Protein AF-A0A5B8VB39-F1 (afdb_monomer_lite)

Organism: NCBI:txid1813871

Foldseek 3Di:
DDPVVVVVVVVVVVVVVVVVPPPPVLPQQDQPVVPFDQWFFADPCPPPPDDLAALVRCLVVQPPQVRVVCSNLVSLLCVLVVHDRLRHAFPPFKKKWKDQPPAWIWIDGQWKIKIKGWDDWDSFFDFALVLPDPVLSVLLVLCVVPVNDDLVPDDPVRNVVNVVCCVVPVCSNDPVSNVVSRVSRGDSVNTPTDIDIDMDTDDNVRNNVLSVLVVVQCQSNDHQEDDDPDDPDPHAWMKMWIRDNGTIGIHTYGPDPDPVRSVQVSVCVVCVVVVNNVPDDD

Secondary structure (DSSP, 8-state):
--HHHHHHHHHHHHHHHHHHT-----------GGG-SS-BPPP--SS-S----TTGGGTTTS-HHHHHHHHHHHHHHHHHTT---TTSS--SS-EEEEEETTTEEEEE-SSEEEEEEEEEE-SSPEE-GGGS-HHHHHHHHHIIIIITS-GGGS-HHHHHHHHHHHHH-GGGG-HHHHHHHHHHHEETTT--EEEEEEEEEPPHHHHHHHHHHHHTTTGGGS-SEEE-TT---SS-EEEEEEE-SS-EEEEEEES---TTSHHHHHHHHHHHHHT-TTT---

Radius of gyration: 25.97 Å; chains: 1; bounding box: 60×37×104 Å

pLDDT: mean 83.3, std 13.42, range [44.91, 98.62]

Structure (mmCIF, N/CA/C/O backbone):
data_AF-A0A5B8VB39-F1
#
_entry.id   AF-A0A5B8VB39-F1
#
loop_
_atom_site.group_PDB
_atom_site.id
_atom_site.type_symbol
_atom_site.label_atom_id
_atom_site.label_alt_id
_atom_site.label_comp_id
_atom_site.label_asym_id
_atom_site.label_entity_id
_atom_site.label_seq_id
_atom_site.pdbx_PDB_ins_code
_atom_site.Cartn_x
_atom_site.Cartn_y
_atom_site.Cartn_z
_atom_site.occupancy
_atom_site.B_iso_or_equiv
_atom_site.auth_seq_id
_atom_site.auth_comp_id
_atom_site.auth_asym_id
_atom_site.auth_atom_id
_atom_site.pdbx_PDB_model_num
ATOM 1 N N . MET A 1 1 ? -34.709 0.573 67.595 1.00 54.88 1 MET A N 1
ATOM 2 C CA . MET A 1 1 ? -34.104 -0.075 66.410 1.00 54.88 1 MET A CA 1
ATOM 3 C C . MET A 1 1 ? -32.636 0.335 66.372 1.00 54.88 1 MET A C 1
ATOM 5 O O . MET A 1 1 ? -32.353 1.522 66.422 1.00 54.88 1 MET A O 1
ATOM 9 N N . ARG A 1 2 ? -31.720 -0.624 66.543 1.00 61.25 2 ARG A N 1
ATOM 10 C CA . ARG A 1 2 ? -30.374 -0.392 67.100 1.00 61.25 2 ARG A CA 1
ATOM 11 C C . ARG A 1 2 ? -29.376 0.048 66.022 1.00 61.25 2 ARG A C 1
ATOM 13 O O . ARG A 1 2 ? -29.345 -0.554 64.956 1.00 61.25 2 ARG A O 1
ATOM 20 N N . LEU A 1 3 ? -28.519 1.017 66.355 1.00 75.12 3 LEU A N 1
ATOM 21 C CA . LEU A 1 3 ? -27.430 1.583 65.535 1.00 75.12 3 LEU A CA 1
ATOM 22 C C . LEU A 1 3 ? -26.586 0.523 64.789 1.00 75.12 3 LEU A C 1
ATOM 24 O O . LEU A 1 3 ? -26.134 0.756 63.672 1.00 75.12 3 LEU A O 1
ATOM 28 N N . LYS A 1 4 ? -26.457 -0.683 65.360 1.00 71.88 4 LYS A N 1
ATOM 29 C CA . LYS A 1 4 ? -25.811 -1.844 64.724 1.00 71.88 4 LYS A CA 1
ATOM 30 C C . LYS A 1 4 ? -26.420 -2.236 63.370 1.00 71.88 4 LYS A C 1
ATOM 32 O O . LYS A 1 4 ? -25.674 -2.600 62.471 1.00 71.88 4 LYS A O 1
ATOM 37 N N . ASN A 1 5 ? -27.737 -2.124 63.192 1.00 75.25 5 ASN A N 1
ATOM 38 C CA . ASN A 1 5 ? -28.392 -2.522 61.940 1.00 75.25 5 ASN A CA 1
ATOM 39 C C . ASN A 1 5 ? -28.134 -1.519 60.803 1.00 75.25 5 ASN A C 1
ATOM 41 O O . ASN A 1 5 ? -28.087 -1.917 59.645 1.00 75.25 5 ASN A O 1
ATOM 45 N N . ILE A 1 6 ? -27.914 -0.239 61.129 1.00 79.12 6 ILE A N 1
ATOM 46 C CA . ILE A 1 6 ? -27.607 0.811 60.143 1.00 79.12 6 ILE A CA 1
ATOM 47 C C . ILE A 1 6 ? -26.179 0.640 59.608 1.00 79.12 6 ILE A C 1
ATOM 49 O O . ILE A 1 6 ? -25.956 0.742 58.405 1.00 79.12 6 ILE A O 1
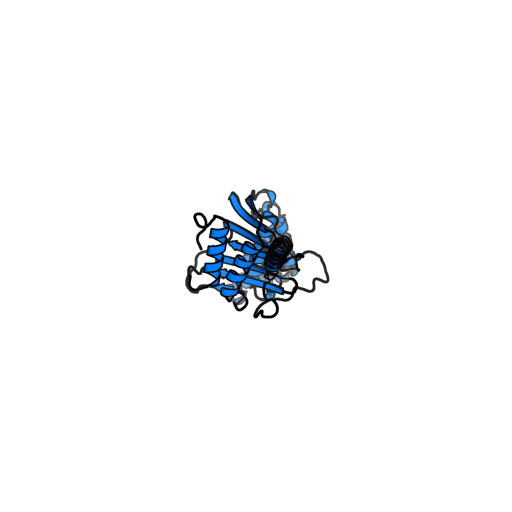ATOM 53 N N . ILE A 1 7 ? -25.226 0.312 60.486 1.00 80.94 7 ILE A N 1
ATOM 54 C CA . ILE A 1 7 ? -23.822 0.090 60.105 1.00 80.94 7 ILE A CA 1
ATOM 55 C C . ILE A 1 7 ? -23.693 -1.137 59.193 1.00 80.94 7 ILE A C 1
ATOM 57 O O . ILE A 1 7 ? -23.007 -1.075 58.177 1.00 80.94 7 ILE A O 1
ATOM 61 N N . ILE A 1 8 ? -24.403 -2.227 59.506 1.00 82.25 8 ILE A N 1
ATOM 62 C CA . ILE A 1 8 ? -24.404 -3.435 58.667 1.00 82.25 8 ILE A CA 1
ATOM 63 C C . ILE A 1 8 ? -24.975 -3.129 57.279 1.00 82.25 8 ILE A C 1
ATOM 65 O O . ILE A 1 8 ? -24.400 -3.561 56.285 1.00 82.25 8 ILE A O 1
ATOM 69 N N . PHE A 1 9 ? -26.053 -2.344 57.193 1.00 81.50 9 PHE A N 1
ATOM 70 C CA . PHE A 1 9 ? -26.656 -1.976 55.912 1.00 81.50 9 PHE A CA 1
ATOM 71 C C . PHE A 1 9 ? -25.721 -1.106 55.055 1.00 81.50 9 PHE A C 1
ATOM 73 O O . PHE A 1 9 ? -25.550 -1.376 53.869 1.00 81.50 9 PHE A O 1
ATOM 80 N N . PHE A 1 10 ? -25.043 -0.122 55.658 1.00 80.69 10 PHE A N 1
ATOM 81 C CA . PHE A 1 10 ? -24.071 0.715 54.946 1.00 80.69 10 PHE A CA 1
ATOM 82 C 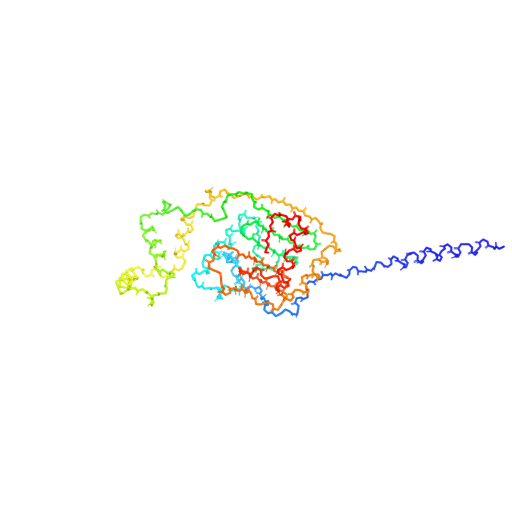C . PHE A 1 10 ? -22.849 -0.075 54.462 1.00 80.69 10 PHE A C 1
ATOM 84 O O . PHE A 1 10 ? -22.429 0.109 53.322 1.00 80.69 10 PHE A O 1
ATOM 91 N N . CYS A 1 11 ? -22.317 -0.992 55.278 1.00 77.38 11 CYS A N 1
ATOM 92 C CA . CYS A 1 11 ? -21.236 -1.885 54.856 1.00 77.38 11 CYS A CA 1
ATOM 93 C C . CYS A 1 11 ? -21.672 -2.840 53.739 1.00 77.38 11 CYS A C 1
ATOM 95 O O . CYS A 1 11 ? -20.883 -3.119 52.843 1.00 77.38 11 CYS A O 1
ATOM 97 N N . LEU A 1 12 ? -22.919 -3.324 53.755 1.00 79.19 12 LEU A N 1
ATOM 98 C CA . LEU A 1 12 ? -23.432 -4.191 52.693 1.00 79.19 12 LEU A CA 1
ATOM 99 C C . LEU A 1 12 ? -23.591 -3.425 51.373 1.00 79.19 12 LEU A C 1
ATOM 101 O O . LEU A 1 12 ? -23.234 -3.947 50.320 1.00 79.19 12 LEU A O 1
ATOM 105 N N . CYS A 1 13 ? -24.075 -2.179 51.423 1.00 76.06 13 CYS A N 1
ATOM 106 C CA . CYS A 1 13 ? -24.207 -1.322 50.245 1.00 76.06 13 CYS A CA 1
ATOM 107 C C . CYS A 1 13 ? -22.852 -0.949 49.631 1.00 76.06 13 CYS A C 1
ATOM 109 O O . CYS A 1 13 ? -22.727 -0.981 48.409 1.00 76.06 13 CYS A O 1
ATOM 111 N N . THR A 1 14 ? -21.826 -0.653 50.436 1.00 72.75 14 THR A N 1
ATOM 112 C CA . THR A 1 14 ? -20.481 -0.380 49.903 1.00 72.75 14 THR A CA 1
ATOM 113 C C . THR A 1 14 ? -19.815 -1.641 49.356 1.00 72.75 14 THR A C 1
ATOM 115 O O . THR A 1 14 ? -19.181 -1.571 48.305 1.00 72.75 14 THR A O 1
ATOM 118 N N . LEU A 1 15 ? -20.024 -2.811 49.974 1.00 70.88 15 LEU A N 1
ATOM 119 C CA . LEU A 1 15 ? -19.548 -4.087 49.426 1.00 70.88 15 LEU A CA 1
ATOM 120 C C . LEU A 1 15 ? -20.245 -4.435 48.100 1.00 70.88 15 LEU A C 1
ATOM 122 O O . LEU A 1 15 ? -19.591 -4.893 47.167 1.00 70.88 15 LEU A O 1
ATOM 126 N N . LEU A 1 16 ? -21.554 -4.181 47.989 1.00 69.38 16 LEU A N 1
ATOM 127 C CA . LEU A 1 16 ? -22.328 -4.369 46.757 1.00 69.38 16 LEU A CA 1
ATOM 128 C C . LEU A 1 16 ? -21.915 -3.382 45.656 1.00 69.38 16 LEU A C 1
ATOM 130 O O . LEU A 1 16 ? -21.849 -3.779 44.497 1.00 69.38 16 LEU A O 1
ATOM 134 N N . GLN A 1 17 ? -21.567 -2.136 45.994 1.00 69.88 17 GLN A N 1
ATOM 135 C CA . GLN A 1 17 ? -21.004 -1.181 45.031 1.00 69.88 17 GLN A CA 1
ATOM 136 C C . GLN A 1 17 ? -19.596 -1.583 44.573 1.00 69.88 17 GLN A C 1
ATOM 138 O O . GLN A 1 17 ? -19.306 -1.499 43.383 1.00 69.88 17 GLN A O 1
ATOM 143 N N . MET A 1 18 ? -18.746 -2.106 45.465 1.00 65.19 18 MET A N 1
ATOM 144 C CA . MET A 1 18 ? -17.431 -2.632 45.071 1.00 65.19 18 MET A CA 1
ATOM 145 C C . MET A 1 18 ? -17.534 -3.919 44.240 1.00 65.19 18 MET A C 1
ATOM 147 O O . MET A 1 18 ? -16.751 -4.114 43.316 1.00 65.19 18 MET A O 1
ATOM 151 N N . LEU A 1 19 ? -18.526 -4.777 44.505 1.00 60.34 19 LEU A N 1
ATOM 152 C CA . LEU A 1 19 ? -18.793 -5.979 43.705 1.00 60.34 19 LEU A CA 1
ATOM 153 C C . LEU A 1 19 ? -19.472 -5.662 42.362 1.00 60.34 19 LEU A C 1
ATOM 155 O O . LEU A 1 19 ? -19.252 -6.387 41.394 1.00 60.34 19 LEU A O 1
ATOM 159 N N . SER A 1 20 ? -20.241 -4.571 42.275 1.00 55.59 20 SER A N 1
ATOM 160 C CA . SER A 1 20 ? -20.796 -4.049 41.017 1.00 55.59 20 SER A CA 1
ATOM 161 C C . SER A 1 20 ? -19.758 -3.301 40.169 1.00 55.59 20 SER A C 1
ATOM 163 O O . SER A 1 20 ? -19.976 -3.130 38.973 1.00 55.59 20 SER A O 1
ATOM 165 N N . CYS A 1 21 ? -18.633 -2.900 40.767 1.00 48.81 21 CYS A N 1
ATOM 166 C CA . CYS A 1 21 ? -17.419 -2.444 40.087 1.00 48.81 21 CYS A CA 1
ATOM 167 C C . CYS A 1 21 ? -16.401 -3.579 39.909 1.00 48.81 21 CYS A C 1
ATOM 169 O O . CYS A 1 21 ? -15.202 -3.322 39.803 1.00 48.81 21 CYS A O 1
ATOM 171 N N . LYS A 1 22 ? -16.848 -4.843 39.818 1.00 49.50 22 LYS A N 1
ATOM 172 C CA . LYS A 1 22 ? -16.105 -5.790 38.986 1.00 49.50 22 LYS A CA 1
ATOM 173 C C . LYS A 1 22 ? -16.155 -5.213 37.584 1.00 49.50 22 LYS A C 1
ATOM 175 O O . LYS A 1 22 ? -17.146 -5.388 36.878 1.00 49.50 22 LYS A O 1
ATOM 180 N N . GLU A 1 23 ? -15.107 -4.462 37.250 1.00 50.97 23 GLU A N 1
ATOM 181 C CA . GLU A 1 23 ? -14.726 -4.145 35.889 1.00 50.97 23 GLU A CA 1
ATOM 182 C C . GLU A 1 23 ? -15.046 -5.392 35.081 1.00 50.97 23 GLU A C 1
ATOM 184 O O . GLU A 1 23 ? -14.492 -6.472 35.312 1.00 50.97 23 GLU A O 1
ATOM 189 N N . ILE A 1 24 ? -16.046 -5.274 34.207 1.00 50.38 24 ILE A N 1
ATOM 190 C CA . ILE A 1 24 ? -16.160 -6.172 33.076 1.00 50.38 24 ILE A CA 1
ATOM 191 C C . ILE A 1 24 ? -14.802 -5.998 32.426 1.00 50.38 24 ILE A C 1
ATOM 193 O O . ILE A 1 24 ? -14.582 -4.960 31.803 1.00 50.38 24 ILE A O 1
ATOM 197 N N . ASN A 1 25 ? -13.878 -6.927 32.717 1.00 49.25 25 ASN A N 1
ATOM 198 C CA . ASN A 1 25 ? -12.562 -7.007 32.108 1.00 49.25 25 ASN A CA 1
ATOM 199 C C . ASN A 1 25 ? -12.842 -6.755 30.647 1.00 49.25 25 ASN A C 1
ATOM 201 O O . ASN A 1 25 ? -13.517 -7.584 30.031 1.00 49.25 25 ASN A O 1
ATOM 205 N N . SER A 1 26 ? -12.495 -5.555 30.169 1.00 52.56 26 SER A N 1
ATOM 206 C CA . SER A 1 26 ? -12.851 -5.136 28.827 1.00 52.56 26 SER A CA 1
ATOM 207 C C . SER A 1 26 ? -12.243 -6.209 27.960 1.00 52.56 26 SER A C 1
ATOM 209 O O . SER A 1 26 ? -11.017 -6.322 27.948 1.00 52.56 26 SER A O 1
ATOM 211 N N . SER A 1 27 ? -13.081 -7.082 27.399 1.00 59.28 27 SER A N 1
ATOM 212 C CA . SER A 1 27 ? -12.612 -8.231 26.646 1.00 59.28 27 SER A CA 1
ATOM 213 C C . SER A 1 27 ? -11.689 -7.642 25.605 1.00 59.28 27 SER A C 1
ATOM 215 O O . SER A 1 27 ? -12.154 -6.838 24.793 1.00 59.28 27 SER A O 1
ATOM 217 N N . GLU A 1 28 ? -10.389 -7.904 25.730 1.00 74.00 28 GLU A N 1
ATOM 218 C CA . GLU A 1 28 ? -9.422 -7.319 24.823 1.00 74.00 28 GLU A CA 1
ATOM 219 C C . GLU A 1 28 ? -9.830 -7.789 23.429 1.00 74.00 28 GLU A C 1
ATOM 221 O O . GLU A 1 28 ? -9.852 -8.980 23.120 1.00 74.00 28 GLU A O 1
ATOM 226 N N . CYS A 1 29 ? -10.309 -6.842 22.635 1.00 82.50 29 CYS A N 1
ATOM 227 C CA . CYS A 1 29 ? -10.753 -7.088 21.284 1.00 82.50 29 CYS A CA 1
ATOM 228 C C . CYS A 1 29 ? -9.498 -7.209 20.426 1.00 82.50 29 CYS A C 1
ATOM 230 O O . CYS A 1 29 ? -8.696 -6.282 20.335 1.00 82.50 29 CYS A O 1
ATOM 232 N N . PHE A 1 30 ? -9.323 -8.379 19.830 1.00 80.31 30 PHE A N 1
ATOM 233 C CA . PHE A 1 30 ? -8.215 -8.692 18.941 1.00 80.31 30 PHE A CA 1
ATOM 234 C C . PHE A 1 30 ? -8.774 -9.172 17.610 1.00 80.31 30 PHE A C 1
ATOM 236 O O . PHE A 1 30 ? -9.856 -9.770 17.569 1.00 80.31 30 PHE A O 1
ATOM 243 N N . ALA A 1 31 ? -8.040 -8.960 16.518 1.00 75.75 31 ALA A N 1
ATOM 244 C CA . ALA A 1 31 ? -8.321 -9.731 15.320 1.00 75.75 31 ALA A CA 1
ATOM 245 C C . ALA A 1 31 ? -8.001 -11.208 15.585 1.00 75.75 31 ALA A C 1
ATOM 247 O O . ALA A 1 31 ? -6.902 -11.556 16.018 1.00 75.75 31 ALA A O 1
ATOM 248 N N . ASP A 1 32 ? -8.967 -12.085 15.317 1.00 71.06 32 ASP A N 1
ATOM 249 C CA . ASP A 1 32 ? -8.812 -13.530 15.489 1.00 71.06 32 ASP A CA 1
ATOM 250 C C . ASP A 1 32 ? -7.931 -14.111 14.374 1.00 71.06 32 ASP A C 1
ATOM 252 O O . ASP A 1 32 ? -8.415 -14.623 13.359 1.00 71.06 32 ASP A O 1
ATOM 256 N N . ALA A 1 33 ? -6.615 -13.971 14.564 1.00 63.59 33 ALA A N 1
ATOM 257 C CA . ALA A 1 33 ? -5.617 -14.275 13.550 1.00 63.59 33 ALA A CA 1
ATOM 258 C C . ALA A 1 33 ? -5.375 -15.732 13.231 1.00 63.59 33 ALA A C 1
ATOM 260 O O . ALA A 1 33 ? -4.867 -16.072 12.157 1.00 63.59 33 ALA A O 1
ATOM 261 N N . ASP A 1 34 ? -5.833 -16.594 14.117 1.00 64.69 34 ASP A N 1
ATOM 262 C CA . ASP A 1 34 ? -5.635 -18.019 13.981 1.00 64.69 34 ASP A CA 1
ATOM 263 C C . ASP A 1 34 ? -6.732 -18.660 13.107 1.00 64.69 34 ASP A C 1
ATOM 265 O O . ASP A 1 34 ? -6.628 -19.830 12.742 1.00 64.69 34 ASP A O 1
ATOM 269 N N . ARG A 1 35 ? -7.746 -17.887 12.676 1.00 64.81 35 ARG A N 1
ATOM 270 C CA . ARG A 1 35 ? -8.826 -18.326 11.765 1.00 64.81 35 ARG A CA 1
ATOM 271 C C . ARG A 1 35 ? -8.670 -17.869 10.312 1.00 64.81 35 ARG A C 1
ATOM 273 O O . ARG A 1 35 ? -9.599 -18.013 9.515 1.00 64.81 35 ARG A O 1
ATOM 280 N N . PHE A 1 36 ? -7.528 -17.292 9.951 1.00 71.06 36 PHE A N 1
ATOM 281 C CA . PHE A 1 36 ? -7.361 -16.616 8.668 1.00 71.06 36 PHE A CA 1
ATOM 282 C C . PHE A 1 36 ? -7.177 -17.575 7.482 1.00 71.06 36 PHE A C 1
ATOM 284 O O . PHE A 1 36 ? -6.199 -18.319 7.407 1.00 71.06 36 PHE A O 1
ATOM 291 N N . GLN A 1 37 ? -8.063 -17.475 6.490 1.00 69.81 37 GLN A N 1
ATOM 292 C CA . GLN A 1 37 ? -7.835 -18.015 5.150 1.00 69.81 37 GLN A CA 1
ATOM 293 C C . GLN A 1 37 ? -7.146 -16.917 4.313 1.00 69.81 37 GLN A C 1
ATOM 295 O O . GLN A 1 37 ? -7.431 -15.734 4.461 1.00 69.81 37 GLN A O 1
ATOM 300 N N . ASN A 1 38 ? -6.194 -17.251 3.440 1.00 80.94 38 ASN A N 1
ATOM 301 C CA . ASN A 1 38 ? -5.538 -16.263 2.556 1.00 80.94 38 ASN A CA 1
ATOM 302 C C . ASN A 1 38 ? -4.751 -15.127 3.260 1.00 80.94 38 ASN A C 1
ATOM 304 O O . ASN A 1 38 ? -4.559 -14.062 2.662 1.00 80.94 38 ASN A O 1
ATOM 308 N N . ALA A 1 39 ? -4.314 -15.320 4.512 1.00 89.25 39 ALA A N 1
ATOM 309 C CA . ALA A 1 39 ? -3.331 -14.457 5.176 1.00 89.25 39 ALA A CA 1
ATOM 310 C C . ALA A 1 39 ? -1.915 -15.027 5.039 1.00 89.25 39 ALA A C 1
ATOM 312 O O . ALA A 1 39 ? -1.711 -16.239 4.957 1.00 89.25 39 ALA A O 1
ATOM 313 N N . TYR A 1 40 ? -0.929 -14.140 5.056 1.00 90.56 40 TYR A N 1
ATOM 314 C CA . TYR A 1 40 ? 0.454 -14.443 4.731 1.00 90.56 40 TYR A CA 1
ATOM 315 C C . TYR A 1 40 ? 1.325 -14.475 5.982 1.00 90.56 40 TYR A C 1
ATOM 317 O O . TYR A 1 40 ? 1.152 -13.675 6.903 1.00 90.56 40 TYR A O 1
ATOM 325 N N . ASN A 1 41 ? 2.285 -15.397 6.004 1.00 91.25 41 ASN A N 1
ATOM 326 C CA . ASN A 1 41 ? 3.400 -15.302 6.940 1.00 91.25 41 ASN A CA 1
ATOM 327 C C . ASN A 1 41 ? 4.273 -14.105 6.553 1.00 91.25 41 ASN A C 1
ATOM 329 O O . ASN A 1 41 ? 4.390 -13.773 5.371 1.00 91.25 41 ASN A O 1
ATOM 333 N N . TYR A 1 42 ? 4.914 -13.490 7.544 1.00 89.31 42 TYR A N 1
ATOM 334 C CA . TYR A 1 42 ? 5.964 -12.521 7.257 1.00 89.31 42 TYR A CA 1
ATOM 335 C C . TYR A 1 42 ? 7.138 -13.203 6.540 1.00 89.31 42 TYR A C 1
ATOM 337 O O . TYR A 1 42 ? 7.432 -14.369 6.826 1.00 89.31 42 TYR A O 1
ATOM 345 N N . PRO A 1 43 ? 7.805 -12.504 5.609 1.00 85.81 43 PRO A N 1
ATOM 346 C CA . PRO A 1 43 ? 8.972 -13.046 4.930 1.00 85.81 43 PRO A CA 1
ATOM 347 C C . PRO A 1 43 ? 10.131 -13.279 5.909 1.00 85.81 43 PRO A C 1
ATOM 349 O O . PRO A 1 43 ? 10.378 -12.465 6.800 1.00 85.81 43 PRO A O 1
ATOM 352 N N . ASP A 1 44 ? 10.885 -14.363 5.704 1.00 81.69 44 ASP A N 1
ATOM 353 C CA . ASP A 1 44 ? 12.168 -14.576 6.382 1.00 81.69 44 ASP A CA 1
ATOM 354 C C . ASP A 1 44 ? 13.238 -13.683 5.734 1.00 81.69 44 ASP A C 1
ATOM 356 O O . ASP A 1 44 ? 13.951 -14.070 4.805 1.00 81.69 44 ASP A O 1
ATOM 360 N N . LEU A 1 45 ? 13.292 -12.425 6.172 1.00 71.62 45 LEU A N 1
ATOM 361 C CA . LEU A 1 45 ? 14.257 -11.443 5.684 1.00 71.62 45 LEU A CA 1
ATOM 362 C C . LEU A 1 45 ? 15.617 -11.661 6.366 1.00 71.62 45 LEU A C 1
ATOM 364 O O . LEU A 1 45 ? 16.056 -10.838 7.171 1.00 71.62 45 LEU A O 1
ATOM 368 N N . GLN A 1 46 ? 16.306 -12.757 6.027 1.00 57.19 46 GLN A N 1
ATOM 369 C CA . GLN A 1 46 ? 17.666 -13.043 6.520 1.00 57.19 46 GLN A CA 1
ATOM 370 C C . GLN A 1 46 ? 18.664 -11.929 6.161 1.00 57.19 46 GLN A C 1
ATOM 372 O O . GLN A 1 46 ? 19.627 -11.689 6.885 1.00 57.19 46 GLN A O 1
ATOM 377 N N . ASN A 1 47 ? 18.390 -11.179 5.089 1.00 50.97 47 ASN A N 1
ATOM 378 C CA . ASN A 1 47 ? 19.075 -9.936 4.768 1.00 50.97 47 ASN A CA 1
ATOM 379 C C . ASN A 1 47 ? 18.138 -8.749 5.007 1.00 50.97 47 ASN A C 1
ATOM 381 O O . ASN A 1 47 ? 17.299 -8.422 4.174 1.00 50.97 47 ASN A O 1
ATOM 385 N N . ARG A 1 48 ? 18.341 -8.065 6.137 1.00 44.91 48 ARG A N 1
ATOM 386 C CA . ARG A 1 48 ? 17.660 -6.828 6.573 1.00 44.91 48 ARG A CA 1
ATOM 387 C C . ARG A 1 48 ? 17.767 -5.630 5.618 1.00 44.91 48 ARG A C 1
ATOM 389 O O . ARG A 1 48 ? 17.346 -4.545 6.003 1.00 44.91 48 ARG A O 1
ATOM 396 N N . LYS A 1 49 ? 18.348 -5.769 4.422 1.00 48.59 49 LYS A N 1
ATOM 397 C CA . LYS A 1 49 ? 18.335 -4.668 3.457 1.00 48.59 49 LYS A CA 1
ATOM 398 C C . LYS A 1 49 ? 16.906 -4.524 2.954 1.00 48.59 49 LYS A C 1
ATOM 400 O O . LYS A 1 49 ? 16.423 -5.367 2.204 1.00 48.59 49 LYS A O 1
ATOM 405 N N . ASP A 1 50 ? 16.264 -3.496 3.494 1.00 52.12 50 ASP A N 1
ATOM 406 C CA . ASP A 1 50 ? 14.920 -3.011 3.231 1.00 52.12 50 ASP A CA 1
ATOM 407 C C . ASP A 1 50 ? 14.451 -3.389 1.832 1.00 52.12 50 ASP A C 1
ATOM 409 O O . ASP A 1 50 ? 15.001 -2.953 0.821 1.00 52.12 50 ASP A O 1
ATOM 413 N N . THR A 1 51 ? 13.456 -4.267 1.765 1.00 61.84 51 THR A N 1
ATOM 414 C CA . THR A 1 51 ? 12.864 -4.580 0.476 1.00 61.84 51 THR A CA 1
ATOM 415 C C . THR A 1 51 ? 11.980 -3.397 0.113 1.00 61.84 51 THR A C 1
ATOM 417 O O . THR A 1 51 ? 10.994 -3.137 0.808 1.00 61.84 51 THR A O 1
ATOM 420 N N . ASP A 1 52 ? 12.290 -2.725 -0.990 1.00 65.56 52 ASP A N 1
ATOM 421 C CA . ASP A 1 52 ? 11.448 -1.683 -1.585 1.00 65.56 52 ASP A CA 1
ATOM 422 C C . ASP A 1 52 ? 10.157 -2.272 -2.185 1.00 65.56 52 ASP A C 1
ATOM 424 O O . ASP A 1 52 ? 9.673 -1.756 -3.174 1.00 65.56 52 ASP A O 1
ATOM 428 N N . ILE A 1 53 ? 9.619 -3.380 -1.667 1.00 72.25 53 ILE A N 1
ATOM 429 C CA . ILE A 1 53 ? 8.465 -4.088 -2.227 1.00 72.25 53 ILE A CA 1
ATOM 430 C C . ILE A 1 53 ? 7.271 -3.892 -1.304 1.00 72.25 53 ILE A C 1
ATOM 432 O O . ILE A 1 53 ? 7.218 -4.449 -0.202 1.00 72.25 53 ILE A O 1
ATOM 436 N N . LEU A 1 54 ? 6.300 -3.100 -1.758 1.00 76.88 54 LEU A N 1
ATOM 437 C CA . LEU A 1 54 ? 4.990 -3.047 -1.126 1.00 76.88 54 LEU A CA 1
ATOM 438 C C . LEU A 1 54 ? 4.271 -4.392 -1.339 1.00 76.88 54 LEU A C 1
ATOM 440 O O . LEU A 1 54 ? 4.351 -4.979 -2.414 1.00 76.88 54 LEU A O 1
ATOM 444 N N . PHE A 1 55 ? 3.592 -4.888 -0.302 1.00 83.25 55 PHE A N 1
ATOM 445 C CA . PHE A 1 55 ? 2.870 -6.169 -0.317 1.00 83.25 55 PHE A CA 1
ATOM 446 C C . PHE A 1 55 ? 3.780 -7.379 -0.587 1.00 83.25 55 PHE A C 1
ATOM 448 O O . PHE A 1 55 ? 3.424 -8.297 -1.324 1.00 83.25 55 PHE A O 1
ATOM 455 N N . TYR A 1 56 ? 4.959 -7.403 0.045 1.00 82.31 56 TYR A N 1
ATOM 456 C CA . TYR A 1 56 ? 6.008 -8.396 -0.212 1.00 82.31 56 TYR A CA 1
ATOM 457 C C . TYR A 1 56 ? 5.519 -9.852 -0.311 1.00 82.31 56 TYR A C 1
ATOM 459 O O . TYR A 1 56 ? 5.940 -10.543 -1.240 1.00 82.31 56 TYR A O 1
ATOM 467 N N . PRO A 1 57 ? 4.631 -10.356 0.573 1.00 84.75 57 PRO A N 1
ATOM 468 C CA . PRO A 1 57 ? 4.228 -11.760 0.525 1.00 84.75 57 PRO A CA 1
ATOM 469 C C . PRO A 1 57 ? 3.475 -12.187 -0.742 1.00 84.75 57 PRO A C 1
ATOM 471 O O . PRO A 1 57 ? 3.357 -13.384 -0.986 1.00 84.75 57 PRO A O 1
ATOM 474 N N . ILE A 1 58 ? 2.974 -11.241 -1.542 1.00 82.75 58 ILE A N 1
ATOM 475 C CA . ILE A 1 58 ? 2.284 -11.515 -2.812 1.00 82.75 58 ILE A CA 1
ATOM 476 C C . ILE A 1 58 ? 3.085 -11.079 -4.039 1.00 82.75 58 ILE A C 1
ATOM 478 O O . ILE A 1 58 ? 2.549 -11.104 -5.143 1.00 82.75 58 ILE A O 1
ATOM 482 N N . LYS A 1 59 ? 4.362 -10.709 -3.879 1.00 76.75 59 LYS A N 1
ATOM 483 C CA . LYS A 1 59 ? 5.206 -10.168 -4.960 1.00 76.75 59 LYS A CA 1
ATOM 484 C C . LYS A 1 59 ? 5.236 -11.041 -6.222 1.00 76.75 59 LYS A C 1
ATOM 486 O O . LYS A 1 59 ? 5.267 -10.508 -7.319 1.00 76.75 59 LYS A O 1
ATOM 491 N N . ASP A 1 60 ? 5.184 -12.366 -6.067 1.00 73.75 60 ASP A N 1
ATOM 492 C CA . ASP A 1 60 ? 5.251 -13.313 -7.189 1.00 73.75 60 ASP A CA 1
ATOM 493 C C . ASP A 1 60 ? 3.885 -13.497 -7.882 1.00 73.75 60 ASP A C 1
ATOM 495 O O . ASP A 1 60 ? 3.806 -14.058 -8.970 1.00 73.75 60 ASP A O 1
ATOM 499 N N . SER A 1 61 ? 2.795 -13.045 -7.246 1.00 72.56 61 SER A N 1
ATOM 500 C CA . SER A 1 61 ? 1.428 -13.062 -7.791 1.00 72.56 61 SER A CA 1
ATOM 501 C C . SER A 1 61 ? 1.050 -11.771 -8.521 1.00 72.56 61 SER A C 1
ATOM 503 O O . SER A 1 61 ? 0.044 -11.742 -9.230 1.00 72.56 61 SER A O 1
ATOM 505 N N . VAL A 1 62 ? 1.826 -10.701 -8.349 1.00 68.25 62 VAL A N 1
ATOM 506 C CA . VAL A 1 62 ? 1.694 -9.474 -9.138 1.00 68.25 62 VAL A CA 1
ATOM 507 C C . VAL A 1 62 ? 2.437 -9.707 -10.467 1.00 68.25 62 VAL A C 1
ATOM 509 O O . VAL A 1 62 ? 3.470 -10.375 -10.497 1.00 68.25 62 VAL A O 1
ATOM 512 N N . SER A 1 63 ? 1.904 -9.253 -11.611 1.00 55.88 63 SER A N 1
ATOM 513 C CA . SER A 1 63 ? 2.524 -9.524 -12.928 1.00 55.88 63 SER A CA 1
ATOM 514 C C . SER A 1 63 ? 3.945 -8.946 -12.965 1.00 55.88 63 SER A C 1
ATOM 516 O O . SER A 1 63 ? 4.155 -7.898 -12.382 1.00 55.88 63 SER A O 1
ATOM 518 N N . GLN A 1 64 ? 4.947 -9.541 -13.623 1.00 57.41 64 GLN A N 1
ATOM 519 C CA . GLN A 1 64 ? 6.326 -8.994 -13.574 1.00 57.41 64 GLN A CA 1
ATOM 520 C C . GLN A 1 64 ? 6.433 -7.527 -14.045 1.00 57.41 64 GLN A C 1
ATOM 522 O O . GLN A 1 64 ? 7.303 -6.784 -13.589 1.00 57.41 64 GLN A O 1
ATOM 527 N N . ARG A 1 65 ? 5.523 -7.101 -14.931 1.00 52.78 65 ARG A N 1
ATOM 528 C CA . ARG A 1 65 ? 5.414 -5.722 -15.413 1.00 52.78 65 ARG A CA 1
ATOM 529 C C . ARG A 1 65 ? 4.754 -4.795 -14.405 1.00 52.78 65 ARG A C 1
ATOM 531 O O . ARG A 1 65 ? 5.330 -3.758 -14.081 1.00 52.78 65 ARG A O 1
ATOM 538 N N . ASP A 1 66 ? 3.567 -5.161 -13.936 1.00 54.12 66 ASP A N 1
ATOM 539 C CA . ASP A 1 66 ? 2.808 -4.328 -13.002 1.00 54.12 66 ASP A CA 1
ATOM 540 C C . ASP A 1 66 ? 3.475 -4.352 -11.630 1.00 54.12 66 ASP A C 1
ATOM 542 O O . ASP A 1 66 ? 3.529 -3.332 -10.969 1.00 54.12 66 ASP A O 1
ATOM 546 N N . SER A 1 67 ? 4.161 -5.446 -11.285 1.00 60.22 67 SER A N 1
ATOM 547 C CA . SER A 1 67 ? 4.961 -5.597 -10.071 1.00 60.22 67 SER A CA 1
ATOM 548 C C . SER A 1 67 ? 5.946 -4.470 -9.927 1.00 60.22 67 SER A C 1
ATOM 550 O O . SER A 1 67 ? 5.958 -3.855 -8.881 1.00 60.22 67 SER A O 1
ATOM 552 N N . PHE A 1 68 ? 6.761 -4.153 -10.939 1.00 63.94 68 PHE A N 1
ATOM 553 C CA . PHE A 1 68 ? 7.748 -3.086 -10.772 1.00 63.94 68 PHE A CA 1
ATOM 554 C C . PHE A 1 68 ? 7.080 -1.731 -10.508 1.00 63.94 68 PHE A C 1
ATOM 556 O O . PHE A 1 68 ? 7.539 -0.975 -9.648 1.00 63.94 68 PHE A O 1
ATOM 563 N N . PHE A 1 69 ? 6.002 -1.421 -11.230 1.00 62.44 69 PHE A N 1
ATOM 564 C CA . PHE A 1 69 ? 5.294 -0.155 -11.068 1.00 62.44 69 PHE A CA 1
ATOM 565 C C . PHE A 1 69 ? 4.509 -0.096 -9.761 1.00 62.44 69 PHE A C 1
ATOM 567 O O . PHE A 1 69 ? 4.691 0.867 -9.031 1.00 62.44 69 PHE A O 1
ATOM 574 N N . ASP A 1 70 ? 3.740 -1.119 -9.407 1.00 64.31 70 ASP A N 1
ATOM 575 C CA . ASP A 1 70 ? 2.978 -1.222 -8.159 1.00 64.31 70 ASP A CA 1
ATOM 576 C C . ASP A 1 70 ? 3.898 -1.206 -6.940 1.00 64.31 70 ASP A C 1
ATOM 578 O O . ASP A 1 70 ? 3.628 -0.535 -5.943 1.00 64.31 70 ASP A O 1
ATOM 582 N N . VAL A 1 71 ? 5.041 -1.881 -7.044 1.00 65.00 71 VAL A N 1
ATOM 583 C CA . VAL A 1 71 ? 6.074 -1.893 -6.015 1.00 65.00 71 VAL A CA 1
ATOM 584 C C . VAL A 1 71 ? 6.679 -0.506 -5.826 1.00 65.00 71 VAL A C 1
ATOM 586 O O . VAL A 1 71 ? 6.712 0.011 -4.708 1.00 65.00 71 VAL A O 1
ATOM 589 N N . THR A 1 72 ? 7.139 0.117 -6.910 1.00 68.88 72 THR A N 1
ATOM 590 C CA . THR A 1 72 ? 7.837 1.404 -6.819 1.00 68.88 72 THR A CA 1
ATOM 591 C C . THR A 1 72 ? 6.866 2.535 -6.484 1.00 68.88 72 THR A C 1
ATOM 593 O O . THR A 1 72 ? 7.185 3.424 -5.696 1.00 68.88 72 THR A O 1
ATOM 596 N N . TYR A 1 73 ? 5.652 2.486 -7.033 1.00 73.38 73 TYR A N 1
ATOM 597 C CA . TYR A 1 73 ? 4.558 3.396 -6.713 1.00 73.38 73 TYR A CA 1
ATOM 598 C C . TYR A 1 73 ? 4.165 3.273 -5.242 1.00 73.38 73 TYR A C 1
ATOM 600 O O . TYR A 1 73 ? 4.152 4.269 -4.520 1.00 73.38 73 TYR A O 1
ATOM 608 N N . GLY A 1 74 ? 3.936 2.046 -4.776 1.00 77.88 74 GLY A N 1
ATOM 609 C CA . GLY A 1 74 ? 3.598 1.748 -3.394 1.00 77.88 74 GLY A CA 1
ATOM 610 C C . GLY A 1 74 ? 4.655 2.214 -2.394 1.00 77.88 74 GLY A C 1
ATOM 611 O O . GLY A 1 74 ? 4.327 2.789 -1.357 1.00 77.88 74 GLY A O 1
ATOM 612 N N . MET A 1 75 ? 5.938 2.047 -2.712 1.00 78.56 75 MET A N 1
ATOM 613 C CA . MET A 1 75 ? 7.011 2.559 -1.857 1.00 78.56 75 MET A CA 1
ATOM 614 C C . MET A 1 75 ? 7.101 4.077 -1.855 1.00 78.56 75 MET A C 1
ATOM 616 O O . MET A 1 75 ? 7.308 4.668 -0.796 1.00 78.56 75 MET A O 1
ATOM 620 N N . ASN A 1 76 ? 6.929 4.721 -3.009 1.00 80.56 76 ASN A N 1
ATOM 621 C CA . ASN A 1 76 ? 6.886 6.179 -3.082 1.00 80.56 76 ASN A CA 1
ATOM 622 C C . ASN A 1 76 ? 5.726 6.732 -2.256 1.00 80.56 76 ASN A C 1
ATOM 624 O O . ASN A 1 76 ? 5.922 7.681 -1.500 1.00 80.56 76 ASN A O 1
ATOM 628 N N . TYR A 1 77 ? 4.565 6.080 -2.331 1.00 85.12 77 TYR A N 1
ATOM 629 C CA . TYR A 1 77 ? 3.398 6.373 -1.510 1.00 85.12 77 TYR A CA 1
ATOM 630 C C . TYR A 1 77 ? 3.729 6.307 -0.015 1.00 85.12 77 TYR A C 1
ATOM 632 O O . TYR A 1 77 ? 3.572 7.301 0.699 1.00 85.12 77 TYR A O 1
ATOM 640 N N . LEU A 1 78 ? 4.276 5.180 0.456 1.00 86.62 78 LEU A N 1
ATOM 641 C CA . LEU A 1 78 ? 4.658 5.028 1.861 1.00 86.62 78 LEU A CA 1
ATOM 642 C C . LEU A 1 78 ? 5.716 6.054 2.288 1.00 86.62 78 LEU A C 1
ATOM 644 O O . LEU A 1 78 ? 5.568 6.698 3.323 1.00 86.62 78 LEU A O 1
ATOM 648 N N . LYS A 1 79 ? 6.757 6.268 1.478 1.00 85.62 79 LYS A N 1
ATOM 649 C CA . LYS A 1 79 ? 7.838 7.215 1.778 1.00 85.62 79 LYS A CA 1
ATOM 650 C C . LYS A 1 79 ? 7.330 8.653 1.865 1.00 85.62 79 LYS A C 1
ATOM 652 O O . LYS A 1 79 ? 7.679 9.361 2.807 1.00 85.62 79 LYS A O 1
ATOM 657 N N . LYS A 1 80 ? 6.498 9.090 0.915 1.00 86.94 80 LYS A N 1
ATOM 658 C CA . LYS A 1 80 ? 5.937 10.451 0.890 1.00 86.94 80 LYS A CA 1
ATOM 659 C C . LYS A 1 80 ? 4.987 10.699 2.058 1.00 86.94 80 LYS A C 1
ATOM 661 O O . LYS A 1 80 ? 4.980 11.800 2.599 1.00 86.94 80 LYS A O 1
ATOM 666 N N . LEU A 1 81 ? 4.256 9.676 2.495 1.00 89.69 81 LEU A N 1
ATOM 667 C CA . LEU A 1 81 ? 3.417 9.751 3.688 1.00 89.69 81 LEU A CA 1
ATOM 668 C C . LEU A 1 81 ? 4.179 9.491 4.990 1.00 89.69 81 LEU A C 1
ATOM 670 O O . LEU A 1 81 ? 3.570 9.596 6.047 1.00 89.69 81 LEU A O 1
ATOM 674 N N . ASN A 1 82 ? 5.477 9.176 4.958 1.00 90.56 82 ASN A N 1
ATOM 675 C CA . ASN A 1 82 ? 6.240 8.726 6.127 1.00 90.56 82 ASN A CA 1
ATOM 676 C C . ASN A 1 82 ? 5.544 7.559 6.861 1.00 90.56 82 ASN A C 1
ATOM 678 O O . ASN A 1 82 ? 5.269 7.613 8.060 1.00 90.56 82 ASN A O 1
ATOM 682 N N . GLU A 1 83 ? 5.181 6.534 6.097 1.00 91.50 83 GLU A N 1
ATOM 683 C CA . GLU A 1 83 ? 4.525 5.313 6.550 1.00 91.50 83 GLU A CA 1
ATOM 684 C C . GLU A 1 83 ? 5.481 4.120 6.471 1.00 91.50 83 GLU A C 1
ATOM 686 O O . GLU A 1 83 ? 6.259 3.968 5.531 1.00 91.50 83 GLU A O 1
ATOM 691 N N . GLN A 1 84 ? 5.391 3.225 7.451 1.00 91.31 84 GLN A N 1
ATOM 692 C CA . GLN A 1 84 ? 6.138 1.967 7.446 1.00 91.31 84 GLN A CA 1
ATOM 693 C C . GLN A 1 84 ? 5.484 0.915 6.535 1.00 91.31 84 GLN A C 1
ATOM 695 O O . GLN A 1 84 ? 4.261 0.889 6.366 1.00 91.31 84 GLN A O 1
ATOM 700 N N . ASN A 1 85 ? 6.285 0.001 5.984 1.00 90.75 85 ASN A N 1
ATOM 701 C CA . ASN A 1 85 ? 5.784 -1.123 5.193 1.00 90.75 85 ASN A CA 1
ATOM 702 C C . ASN A 1 85 ? 5.286 -2.254 6.111 1.00 90.75 85 ASN A C 1
ATOM 704 O O . ASN A 1 85 ? 6.078 -2.995 6.697 1.00 90.75 85 ASN A O 1
ATOM 708 N N . LEU A 1 86 ? 3.961 -2.386 6.213 1.00 92.88 86 LEU A N 1
ATOM 709 C CA . LEU A 1 86 ? 3.288 -3.370 7.064 1.00 92.88 86 LEU A CA 1
ATOM 710 C C . LEU A 1 86 ? 3.461 -4.817 6.577 1.00 92.88 86 LEU A C 1
ATOM 712 O O . LEU A 1 86 ? 3.208 -5.750 7.333 1.00 92.88 86 LEU A O 1
ATOM 716 N N . SER A 1 87 ? 3.904 -5.032 5.340 1.00 91.19 87 SER A N 1
ATOM 717 C CA . SER A 1 87 ? 4.027 -6.377 4.770 1.00 91.19 87 SER A CA 1
ATOM 718 C C . SER A 1 87 ? 5.317 -7.111 5.156 1.00 91.19 87 SER A C 1
ATOM 720 O O . SER A 1 87 ? 5.432 -8.315 4.934 1.00 91.19 87 SER A O 1
ATOM 722 N N . LEU A 1 88 ? 6.290 -6.409 5.753 1.00 88.62 88 LEU A N 1
ATOM 723 C CA . LEU A 1 88 ? 7.627 -6.960 6.003 1.00 88.62 88 LEU A CA 1
ATOM 724 C C . LEU A 1 88 ? 7.774 -7.635 7.363 1.00 88.62 88 LEU A C 1
ATOM 726 O O . LEU A 1 88 ? 8.548 -8.578 7.496 1.00 88.62 88 LEU A O 1
ATOM 730 N N . ARG A 1 89 ? 7.088 -7.125 8.387 1.00 91.31 89 ARG A N 1
ATOM 731 C CA . ARG A 1 89 ? 7.191 -7.614 9.767 1.00 91.31 89 ARG A CA 1
ATOM 732 C C . ARG A 1 89 ? 6.071 -7.061 10.632 1.00 91.31 89 ARG A C 1
ATOM 734 O O . ARG A 1 89 ? 5.501 -6.019 10.317 1.00 91.31 89 ARG A O 1
ATOM 741 N N . PHE A 1 90 ? 5.833 -7.704 11.770 1.00 92.94 90 PHE A N 1
ATOM 742 C CA . PHE A 1 90 ? 4.997 -7.137 12.821 1.00 92.94 90 PHE A CA 1
ATOM 743 C C . PHE A 1 90 ? 5.600 -5.832 13.357 1.00 92.94 90 PHE A C 1
ATOM 745 O O . PHE A 1 90 ? 6.793 -5.776 13.666 1.00 92.94 90 PHE A O 1
ATOM 752 N N . VAL A 1 91 ? 4.778 -4.793 13.498 1.00 92.62 91 VAL A N 1
ATOM 753 C CA . VAL A 1 91 ? 5.234 -3.444 13.892 1.00 92.62 91 VAL A CA 1
ATOM 754 C C . VAL A 1 91 ? 5.131 -3.178 15.398 1.00 92.62 91 VAL A C 1
ATOM 756 O O . VAL A 1 91 ? 5.154 -2.036 15.845 1.00 92.62 91 VAL A O 1
ATOM 759 N N . GLY A 1 92 ? 5.014 -4.242 16.197 1.00 93.69 92 GLY A N 1
ATOM 760 C CA . GLY A 1 92 ? 4.920 -4.183 17.659 1.00 93.69 92 GLY A CA 1
ATOM 761 C C . GLY A 1 92 ? 3.493 -4.043 18.193 1.00 93.69 92 GLY A C 1
ATOM 762 O O . GLY A 1 92 ? 3.264 -4.281 19.378 1.00 93.69 92 GLY A O 1
ATOM 763 N N . MET A 1 93 ? 2.524 -3.724 17.332 1.00 94.31 93 MET A N 1
ATOM 764 C CA . MET A 1 93 ? 1.107 -3.641 17.676 1.00 94.31 93 MET A CA 1
ATOM 765 C C . MET A 1 93 ? 0.233 -4.005 16.483 1.00 94.31 93 MET A C 1
ATOM 767 O O . MET A 1 93 ? 0.593 -3.710 15.343 1.00 94.31 93 MET A O 1
ATOM 771 N N . GLU A 1 94 ? -0.918 -4.621 16.755 1.00 95.00 94 GLU A N 1
ATOM 772 C CA . GLU A 1 94 ? -1.932 -4.854 15.731 1.00 95.00 94 GLU A CA 1
ATOM 773 C C . GLU A 1 94 ? -2.312 -3.524 15.078 1.00 95.00 94 GLU A C 1
ATOM 775 O O . GLU A 1 94 ? -2.746 -2.588 15.752 1.00 95.00 94 GLU A O 1
ATOM 780 N N . THR A 1 95 ? -2.048 -3.433 13.778 1.00 96.94 95 THR A N 1
ATOM 781 C CA . THR A 1 95 ? -2.167 -2.198 13.008 1.00 96.94 95 THR A CA 1
ATOM 782 C C . THR A 1 95 ? -2.900 -2.490 11.716 1.00 96.94 95 THR A C 1
ATOM 784 O O . THR A 1 95 ? -2.542 -3.406 10.974 1.00 96.94 95 THR A O 1
ATOM 787 N N . PHE A 1 96 ? -3.904 -1.679 11.430 1.00 97.62 96 PHE A N 1
ATOM 788 C CA . PHE A 1 96 ? -4.681 -1.749 10.205 1.00 97.62 96 PHE A CA 1
ATOM 789 C C . PHE A 1 96 ? -4.444 -0.493 9.392 1.00 97.62 96 PHE A C 1
ATOM 791 O O . PHE A 1 96 ? -4.280 0.588 9.962 1.00 97.62 96 PHE A O 1
ATOM 798 N N . ARG A 1 97 ? -4.450 -0.624 8.069 1.00 97.75 97 ARG A N 1
ATOM 799 C CA . ARG A 1 97 ? -4.310 0.517 7.173 1.00 97.75 97 ARG A CA 1
ATOM 800 C C . ARG A 1 97 ? -5.311 0.442 6.041 1.00 97.75 97 ARG A C 1
ATOM 802 O O . ARG A 1 97 ? -5.346 -0.532 5.304 1.00 97.75 97 ARG A O 1
ATOM 809 N N . PHE A 1 98 ? -6.075 1.507 5.878 1.00 96.88 98 PHE A N 1
ATOM 810 C CA . PHE A 1 98 ? -6.899 1.765 4.714 1.00 96.88 98 PHE A CA 1
ATOM 811 C C . PHE A 1 98 ? -6.211 2.801 3.825 1.00 96.88 98 PHE A C 1
ATOM 813 O O . PHE A 1 98 ? -5.783 3.852 4.303 1.00 96.88 98 PHE A O 1
ATOM 820 N N . ILE A 1 99 ? -6.116 2.508 2.533 1.00 93.19 99 ILE A N 1
ATOM 821 C CA . ILE A 1 99 ? -5.564 3.396 1.513 1.00 93.19 99 ILE A CA 1
ATOM 822 C C . ILE A 1 99 ? -6.626 3.576 0.435 1.00 93.19 99 ILE A C 1
ATOM 824 O O . ILE A 1 99 ? -7.004 2.611 -0.228 1.00 93.19 99 ILE A O 1
ATOM 828 N N . HIS A 1 100 ? -7.057 4.814 0.223 1.00 90.75 100 HIS A N 1
ATOM 829 C CA . HIS A 1 100 ? -7.764 5.218 -0.985 1.00 90.75 100 HIS A CA 1
ATOM 830 C C . HIS A 1 100 ? -6.886 6.237 -1.692 1.00 90.75 100 HIS A C 1
ATOM 832 O O . HIS A 1 100 ? -6.924 7.430 -1.402 1.00 90.75 100 HIS A O 1
ATOM 838 N N . ASP A 1 101 ? -6.048 5.751 -2.595 1.00 77.44 101 ASP A N 1
ATOM 839 C CA . ASP A 1 101 ? -5.061 6.574 -3.278 1.00 77.44 101 ASP A CA 1
ATOM 840 C C . ASP A 1 101 ? -5.710 7.539 -4.299 1.00 77.44 101 ASP A C 1
ATOM 842 O O . ASP A 1 101 ? -6.717 7.181 -4.921 1.00 77.44 101 ASP A O 1
ATOM 846 N N . PRO A 1 102 ? -5.185 8.771 -4.464 1.00 78.44 102 PRO A N 1
ATOM 847 C CA . PRO A 1 102 ? -4.225 9.462 -3.591 1.00 78.44 102 PRO A CA 1
ATOM 848 C C . PRO A 1 102 ? -4.888 10.166 -2.401 1.00 78.44 102 PRO A C 1
ATOM 850 O O . PRO A 1 102 ? -4.221 10.873 -1.661 1.00 78.44 102 PRO A O 1
ATOM 853 N N . GLN A 1 103 ? -6.198 10.015 -2.218 1.00 87.06 103 GLN A N 1
ATOM 854 C CA . GLN A 1 103 ? -7.027 10.867 -1.368 1.00 87.06 103 GLN A CA 1
ATOM 855 C C . GLN A 1 103 ? -6.731 10.738 0.133 1.00 87.06 103 GLN A C 1
ATOM 857 O O . GLN A 1 103 ? -6.623 11.759 0.818 1.00 87.06 103 GLN A O 1
ATOM 862 N N . VAL A 1 104 ? -6.600 9.514 0.659 1.00 94.12 104 VAL A N 1
ATOM 863 C CA . VAL A 1 104 ? -6.420 9.296 2.103 1.00 94.12 104 VAL A CA 1
ATOM 864 C C . VAL A 1 104 ? -5.658 8.017 2.450 1.00 94.12 104 VAL A C 1
ATOM 866 O O . VAL A 1 104 ? -5.784 6.985 1.789 1.00 94.12 104 VAL A O 1
ATOM 869 N N . ASN A 1 105 ? -4.907 8.095 3.549 1.00 96.31 105 ASN A N 1
ATOM 870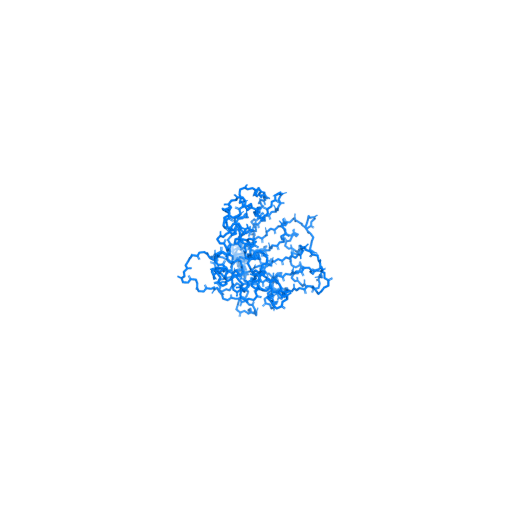 C CA . ASN A 1 105 ? -4.367 6.972 4.308 1.00 96.31 105 ASN A CA 1
ATOM 871 C C . ASN A 1 105 ? -4.911 7.024 5.742 1.00 96.31 105 ASN A C 1
ATOM 873 O O . ASN A 1 105 ? -4.684 8.007 6.448 1.00 96.31 105 ASN A O 1
ATOM 877 N N . ILE A 1 106 ? -5.623 5.988 6.178 1.00 98.06 106 ILE A N 1
ATOM 878 C CA . ILE A 1 106 ? -6.083 5.846 7.563 1.00 98.06 106 ILE A CA 1
ATOM 879 C C . ILE A 1 106 ? -5.372 4.645 8.167 1.00 98.06 106 ILE A C 1
ATOM 881 O O . ILE A 1 106 ? -5.642 3.510 7.783 1.00 98.06 106 ILE A O 1
ATOM 885 N N . THR A 1 107 ? -4.499 4.883 9.138 1.00 98.19 107 THR A N 1
ATOM 886 C CA . THR A 1 107 ? -3.848 3.829 9.920 1.00 98.19 107 THR A CA 1
ATOM 887 C C . THR A 1 107 ? -4.413 3.836 11.335 1.00 98.19 107 THR A C 1
ATOM 889 O O . THR A 1 107 ? -4.478 4.893 11.952 1.00 98.19 107 THR A O 1
ATOM 892 N N . PHE A 1 108 ? -4.819 2.690 11.882 1.00 98.19 108 PHE A N 1
ATOM 893 C CA . PHE A 1 108 ? -5.302 2.618 13.264 1.00 98.19 108 PHE A CA 1
ATOM 894 C C . PHE A 1 108 ? -4.804 1.382 14.012 1.00 98.19 108 PHE A C 1
ATOM 896 O O . PHE A 1 108 ? -4.507 0.343 13.423 1.00 98.19 108 PHE A O 1
ATOM 903 N N . ASN A 1 109 ? -4.715 1.519 15.332 1.00 97.38 109 ASN A N 1
ATOM 904 C CA . ASN A 1 109 ? -4.365 0.477 16.293 1.00 97.38 109 ASN A CA 1
ATOM 905 C C . ASN A 1 109 ? -5.171 0.685 17.589 1.00 97.38 109 ASN A C 1
ATOM 907 O O . ASN A 1 109 ? -6.044 1.550 17.647 1.00 97.38 109 ASN A O 1
ATOM 911 N N . LYS A 1 110 ? -4.881 -0.078 18.649 1.00 96.38 110 LYS A N 1
ATOM 912 C CA . LYS A 1 110 ? -5.647 -0.001 19.907 1.00 96.38 110 LYS A CA 1
ATOM 913 C C . LYS A 1 110 ? -5.608 1.357 20.619 1.00 96.38 110 LYS A C 1
ATOM 915 O O . LYS A 1 110 ? -6.457 1.613 21.464 1.00 96.38 110 LYS A O 1
ATOM 920 N N . ASN A 1 111 ? -4.626 2.202 20.309 1.00 97.06 111 ASN A N 1
ATOM 921 C CA . ASN A 1 111 ? -4.417 3.482 20.981 1.00 97.06 111 ASN A CA 1
ATOM 922 C C . ASN A 1 111 ? -4.965 4.663 20.173 1.00 97.06 111 ASN A C 1
ATOM 924 O O . ASN A 1 111 ? -5.415 5.656 20.747 1.00 97.06 111 ASN A O 1
ATOM 928 N N . GLU A 1 112 ? -4.849 4.613 18.846 1.00 98.12 112 GLU A N 1
ATOM 929 C CA . GLU A 1 112 ? -5.136 5.765 17.996 1.00 98.12 112 GLU A CA 1
ATOM 930 C C . GLU A 1 112 ? -5.436 5.407 16.542 1.00 98.12 112 GLU A C 1
ATOM 932 O O . GLU A 1 112 ? -5.108 4.327 16.053 1.00 98.12 112 GLU A O 1
ATOM 937 N N . MET A 1 113 ? -6.035 6.376 15.859 1.00 98.62 113 MET A N 1
ATOM 938 C CA . MET A 1 113 ? -6.214 6.437 14.419 1.00 98.62 113 MET A CA 1
ATOM 939 C C . MET A 1 113 ? -5.474 7.668 13.886 1.00 98.62 113 MET A C 1
ATOM 941 O O . MET A 1 113 ? -5.726 8.792 14.320 1.00 98.62 113 MET A O 1
ATOM 945 N N . ILE A 1 114 ? -4.568 7.453 12.941 1.00 98.56 114 ILE A N 1
ATOM 946 C CA . ILE A 1 114 ? -3.814 8.471 12.217 1.00 98.56 114 ILE A CA 1
ATOM 947 C C . ILE A 1 114 ? -4.408 8.569 10.815 1.00 98.56 114 ILE A C 1
ATOM 949 O O . ILE A 1 114 ? -4.454 7.589 10.076 1.00 98.56 114 ILE A O 1
ATOM 953 N N . ILE A 1 115 ? -4.857 9.763 10.457 1.00 98.38 115 ILE A N 1
ATOM 954 C CA . ILE A 1 115 ? -5.502 10.071 9.186 1.00 98.38 115 ILE A CA 1
ATOM 955 C C . ILE A 1 115 ? -4.587 11.031 8.441 1.00 98.38 115 ILE A C 1
ATOM 957 O O . ILE A 1 115 ? -4.308 12.124 8.938 1.00 98.38 115 ILE A O 1
ATOM 961 N N . LYS A 1 116 ? -4.130 10.633 7.257 1.00 97.62 116 LYS A N 1
ATOM 962 C CA . LYS A 1 116 ? -3.360 11.482 6.351 1.00 97.62 116 LYS A CA 1
ATOM 963 C C . LYS A 1 116 ? -4.178 11.742 5.099 1.00 97.62 116 LYS A C 1
ATOM 965 O O . LYS A 1 116 ? -4.407 10.821 4.318 1.00 97.62 116 LYS A O 1
ATOM 970 N N . THR A 1 117 ? -4.614 12.982 4.923 1.00 96.19 117 THR A N 1
ATOM 971 C CA . THR A 1 117 ? -5.425 13.397 3.772 1.00 96.19 117 THR A CA 1
ATOM 972 C C . THR A 1 117 ? -4.559 14.191 2.814 1.00 96.19 117 THR A C 1
ATOM 974 O O . THR A 1 117 ? -3.831 15.098 3.225 1.00 96.19 117 THR A O 1
ATOM 977 N N . PHE A 1 118 ? -4.638 13.860 1.533 1.00 93.44 118 PHE A N 1
ATOM 978 C CA . PHE A 1 118 ? -3.917 14.580 0.497 1.00 93.44 118 PHE A CA 1
ATOM 979 C C . PHE A 1 118 ? -4.351 16.044 0.407 1.00 93.44 118 PHE A C 1
ATOM 981 O O . PHE A 1 118 ? -5.538 16.365 0.478 1.00 93.44 118 PHE A O 1
ATOM 988 N N . LYS A 1 119 ? -3.371 16.936 0.234 1.00 93.94 119 LYS A N 1
ATOM 989 C CA . LYS A 1 119 ? -3.598 18.367 0.008 1.00 93.94 119 LYS A CA 1
ATOM 990 C C . LYS A 1 119 ? -3.251 18.778 -1.407 1.00 93.94 119 LYS A C 1
ATOM 992 O O . LYS A 1 119 ? -4.067 19.402 -2.080 1.00 93.94 119 LYS A O 1
ATOM 997 N N . SER A 1 120 ? -2.028 18.487 -1.830 1.00 91.31 120 SER A N 1
ATOM 998 C CA . SER A 1 120 ? -1.506 18.974 -3.099 1.00 91.31 120 SER A CA 1
ATOM 999 C C . SER A 1 120 ? -0.296 18.159 -3.552 1.00 91.31 120 SER A C 1
ATOM 1001 O O . SER A 1 120 ? 0.351 17.468 -2.755 1.00 91.31 120 SER A O 1
ATOM 1003 N N . GLY A 1 121 ? 0.025 18.262 -4.843 1.00 88.19 121 GLY A N 1
ATOM 1004 C CA . GLY A 1 121 ? 1.254 17.702 -5.387 1.00 88.19 121 GLY A CA 1
ATOM 1005 C C . GLY A 1 121 ? 1.127 16.329 -6.034 1.00 88.19 121 GLY A C 1
ATOM 1006 O O . GLY A 1 121 ? 0.048 15.932 -6.459 1.00 88.19 121 GLY A O 1
ATOM 1007 N N . ASN A 1 122 ? 2.250 15.610 -6.121 1.00 84.31 122 ASN A N 1
ATOM 1008 C CA . ASN A 1 122 ? 2.327 14.299 -6.772 1.00 84.31 122 ASN A CA 1
ATOM 1009 C C . ASN A 1 122 ? 2.974 13.259 -5.854 1.00 84.31 122 ASN A C 1
ATOM 1011 O O . ASN A 1 122 ? 4.073 13.472 -5.345 1.00 84.31 122 ASN A O 1
ATOM 1015 N N . ILE A 1 123 ? 2.316 12.110 -5.689 1.00 80.25 123 ILE A N 1
ATOM 1016 C CA . ILE A 1 123 ? 2.866 10.962 -4.949 1.00 80.25 123 ILE A CA 1
ATOM 1017 C C . ILE A 1 123 ? 4.043 10.349 -5.700 1.00 80.25 123 ILE A C 1
ATOM 1019 O O . ILE A 1 123 ? 5.069 10.012 -5.108 1.00 80.25 123 ILE A O 1
ATOM 1023 N N . SER A 1 124 ? 3.904 10.227 -7.021 1.00 79.38 124 SER A N 1
ATOM 1024 C CA . SER A 1 124 ? 4.979 9.726 -7.862 1.00 79.38 124 SER A CA 1
ATOM 1025 C C . SER A 1 124 ? 5.990 10.829 -8.181 1.00 79.38 124 SER A C 1
ATOM 1027 O O . SER A 1 124 ? 5.592 11.913 -8.618 1.00 79.38 124 SER A O 1
ATOM 1029 N N . PRO A 1 125 ? 7.294 10.565 -7.999 1.00 79.06 125 PRO A N 1
ATOM 1030 C CA . PRO A 1 125 ? 8.345 11.446 -8.487 1.00 79.06 125 PRO A CA 1
ATOM 1031 C C . PRO A 1 125 ? 8.260 11.622 -10.006 1.00 79.06 125 PRO A C 1
ATOM 1033 O O . PRO A 1 125 ? 7.853 10.714 -10.735 1.00 79.06 125 PRO A O 1
ATOM 1036 N N . VAL A 1 126 ? 8.665 12.797 -10.491 1.00 84.00 126 VAL A N 1
ATOM 1037 C CA . VAL A 1 126 ? 8.703 13.069 -11.931 1.00 84.00 126 VAL A CA 1
ATOM 1038 C C . VAL A 1 126 ? 9.899 12.347 -12.538 1.00 84.00 126 VAL A C 1
ATOM 1040 O O . VAL A 1 126 ? 11.016 12.431 -12.030 1.00 84.00 126 VAL A O 1
ATOM 1043 N N . LEU A 1 127 ? 9.673 11.652 -13.649 1.00 85.44 127 LEU A N 1
ATOM 1044 C CA . LEU A 1 127 ? 10.751 11.075 -14.444 1.00 85.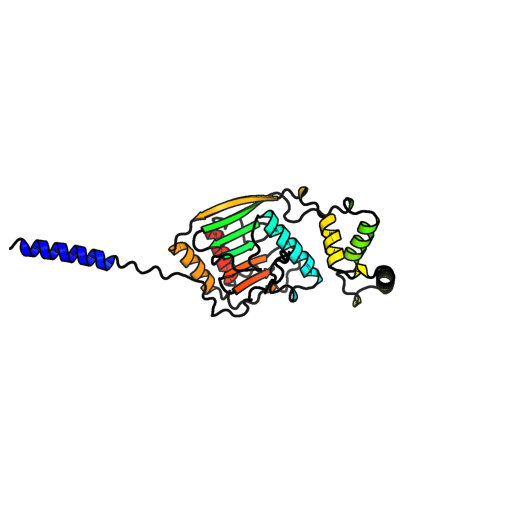44 127 LEU A CA 1
ATOM 1045 C C . LEU A 1 127 ? 11.497 12.177 -15.203 1.00 85.44 127 LEU A C 1
ATOM 1047 O O . LEU A 1 127 ? 10.967 12.773 -16.140 1.00 85.44 127 LEU A O 1
ATOM 1051 N N . ASN A 1 128 ? 12.754 12.395 -14.835 1.00 88.38 128 ASN A N 1
ATOM 1052 C CA . ASN A 1 128 ? 13.677 13.322 -15.465 1.00 88.38 128 ASN A CA 1
ATOM 1053 C C . ASN A 1 128 ? 14.842 12.561 -16.117 1.00 88.38 128 ASN A C 1
ATOM 1055 O O . ASN A 1 128 ? 15.914 12.391 -15.539 1.00 88.38 128 ASN A O 1
ATOM 1059 N N . GLN A 1 129 ? 14.653 12.155 -17.375 1.00 88.75 129 GLN A N 1
ATOM 1060 C CA . GLN A 1 129 ? 15.686 11.448 -18.147 1.00 88.75 129 GLN A CA 1
ATOM 1061 C C . GLN A 1 129 ? 16.952 12.284 -18.394 1.00 88.75 129 GLN A C 1
ATOM 1063 O O . GLN A 1 129 ? 17.955 11.722 -18.808 1.00 88.75 129 GLN A O 1
ATOM 1068 N N . ARG A 1 130 ? 16.948 13.600 -18.127 1.00 91.12 130 ARG A N 1
ATOM 1069 C CA . ARG A 1 130 ? 18.161 14.433 -18.236 1.00 91.12 130 ARG A CA 1
ATOM 1070 C C . ARG A 1 130 ? 19.180 14.148 -17.130 1.00 91.12 130 ARG A C 1
ATOM 1072 O O . ARG A 1 130 ? 20.297 14.639 -17.221 1.00 91.12 130 ARG A O 1
ATOM 1079 N N . LYS A 1 131 ? 18.787 13.408 -16.086 1.00 92.00 131 LYS A N 1
ATOM 1080 C CA . LYS A 1 131 ? 19.696 12.915 -15.042 1.00 92.00 131 LYS A CA 1
ATOM 1081 C C . LYS A 1 131 ? 20.514 11.702 -15.491 1.00 92.00 131 LYS A C 1
ATOM 1083 O O . LYS A 1 131 ? 21.498 11.386 -14.836 1.00 92.00 131 LYS A O 1
ATOM 1088 N N . LEU A 1 132 ? 20.094 11.039 -16.568 1.00 94.81 132 LEU A N 1
ATOM 1089 C CA . LEU A 1 132 ? 20.817 9.929 -17.175 1.00 94.81 132 LEU A CA 1
ATOM 1090 C C . LEU A 1 132 ? 21.847 10.478 -18.159 1.00 94.81 132 LEU A C 1
ATOM 1092 O O . LEU A 1 132 ? 21.565 11.443 -18.880 1.00 94.81 132 LEU A O 1
ATOM 1096 N N . ASP A 1 133 ? 23.008 9.837 -18.235 1.00 95.56 133 ASP A N 1
ATOM 1097 C CA . ASP A 1 133 ? 23.926 10.097 -19.338 1.00 95.56 133 ASP A CA 1
ATOM 1098 C C . ASP A 1 133 ? 23.366 9.578 -20.683 1.00 95.56 133 ASP A C 1
ATOM 1100 O O . ASP A 1 133 ? 22.290 8.974 -20.769 1.00 95.56 133 ASP A O 1
ATOM 1104 N N . SER A 1 134 ? 24.073 9.844 -21.785 1.00 93.00 134 SER A N 1
ATOM 1105 C CA . SER A 1 134 ? 23.608 9.455 -23.122 1.00 93.00 134 SER A CA 1
ATOM 1106 C C . SER A 1 134 ? 23.441 7.945 -23.305 1.00 93.00 134 SER A C 1
ATOM 1108 O O . SER A 1 134 ? 22.562 7.522 -24.062 1.00 93.00 134 SER A O 1
ATOM 1110 N N . PHE A 1 135 ? 24.286 7.149 -22.650 1.00 91.69 135 PHE A N 1
ATOM 1111 C CA . PHE A 1 135 ? 24.262 5.695 -22.733 1.00 91.69 135 PHE A CA 1
ATOM 1112 C C . PHE A 1 135 ? 23.121 5.141 -21.875 1.00 91.69 135 PHE A C 1
ATOM 1114 O O . PHE A 1 135 ? 22.236 4.461 -22.398 1.00 91.69 135 PHE A O 1
ATOM 1121 N N . GLU A 1 136 ? 23.046 5.565 -20.614 1.00 94.75 136 GLU A N 1
ATOM 1122 C CA . GLU A 1 136 ? 21.980 5.237 -19.664 1.00 94.75 136 GLU A CA 1
ATOM 1123 C C . GLU A 1 136 ? 20.587 5.602 -20.207 1.00 94.75 136 GLU A C 1
ATOM 1125 O O . GLU A 1 136 ? 19.629 4.834 -20.091 1.00 94.75 136 GLU A O 1
ATOM 1130 N N . ALA A 1 137 ? 20.448 6.753 -20.874 1.00 93.44 137 ALA A N 1
ATOM 1131 C CA . ALA A 1 137 ? 19.200 7.154 -21.524 1.00 93.44 137 ALA A CA 1
ATOM 1132 C C . ALA A 1 137 ? 18.831 6.252 -22.718 1.00 93.44 137 ALA A C 1
ATOM 1134 O O . ALA A 1 137 ? 17.650 6.110 -23.061 1.00 93.44 137 ALA A O 1
ATOM 1135 N N . GLY A 1 138 ? 19.819 5.665 -23.397 1.00 92.00 138 GLY A N 1
ATOM 1136 C CA . GLY A 1 138 ? 19.618 4.645 -24.426 1.00 92.00 138 GLY A CA 1
ATOM 1137 C C . GLY A 1 138 ? 19.051 3.357 -23.834 1.00 92.00 138 GLY A C 1
ATOM 1138 O O . GLY A 1 138 ? 17.985 2.902 -24.260 1.00 92.00 138 GLY A O 1
ATOM 1139 N N . GLU A 1 139 ? 19.706 2.832 -22.800 1.00 92.69 139 GLU A N 1
ATOM 1140 C CA . GLU A 1 139 ? 19.281 1.629 -22.075 1.00 92.69 139 GLU A CA 1
ATOM 1141 C C . GLU A 1 139 ? 17.891 1.808 -21.454 1.00 92.69 139 GLU A C 1
ATOM 1143 O O . GLU A 1 139 ? 16.997 0.983 -21.642 1.00 92.69 139 GLU A O 1
ATOM 1148 N N . TYR A 1 140 ? 17.642 2.940 -20.793 1.00 91.19 140 TYR A N 1
ATOM 1149 C CA . TYR A 1 140 ? 16.346 3.232 -20.183 1.00 91.19 140 TYR A CA 1
ATOM 1150 C C . TYR A 1 140 ? 15.208 3.249 -21.216 1.00 91.19 140 TYR A C 1
ATOM 1152 O O . TYR A 1 140 ? 14.123 2.703 -20.986 1.00 91.19 140 TYR A O 1
ATOM 1160 N N . ARG A 1 141 ? 15.449 3.837 -22.397 1.00 89.50 141 ARG A N 1
ATOM 1161 C CA . ARG A 1 141 ? 14.481 3.819 -23.506 1.00 89.50 141 ARG A CA 1
ATOM 1162 C C . ARG A 1 141 ? 14.250 2.409 -24.041 1.00 89.50 141 ARG A C 1
ATOM 1164 O O . ARG A 1 141 ? 13.110 2.094 -24.390 1.00 89.50 141 ARG A O 1
ATOM 1171 N N . PHE A 1 142 ? 15.286 1.571 -24.082 1.00 91.12 142 PHE A N 1
ATOM 1172 C CA . PHE A 1 142 ? 15.147 0.158 -24.425 1.00 91.12 142 PHE A CA 1
ATOM 1173 C C . PHE A 1 142 ? 14.227 -0.559 -23.429 1.00 91.12 142 PHE A C 1
ATOM 1175 O O . PHE A 1 142 ? 13.224 -1.144 -23.846 1.00 91.12 142 PHE A O 1
ATOM 1182 N N . PHE A 1 143 ? 14.489 -0.425 -22.124 1.00 87.88 143 PHE A N 1
ATOM 1183 C CA . PHE A 1 143 ? 13.671 -1.042 -21.079 1.00 87.88 143 PHE A CA 1
ATOM 1184 C C . PHE A 1 143 ? 12.203 -0.617 -21.165 1.00 87.88 143 PHE A C 1
ATOM 1186 O O . PHE A 1 143 ? 11.312 -1.465 -21.248 1.00 87.88 143 PHE A O 1
ATOM 1193 N N . LYS A 1 144 ? 11.942 0.694 -21.251 1.00 82.31 144 LYS A N 1
ATOM 1194 C CA . LYS A 1 144 ? 10.580 1.240 -21.374 1.00 82.31 144 LYS A CA 1
ATOM 1195 C C . LYS A 1 144 ? 9.838 0.684 -22.594 1.00 82.31 144 LYS A C 1
ATOM 1197 O O . LYS A 1 144 ? 8.615 0.535 -22.565 1.00 82.31 144 LYS A O 1
ATOM 1202 N N . LYS A 1 145 ? 10.560 0.419 -23.685 1.00 83.38 145 LYS A N 1
ATOM 1203 C CA . LYS A 1 145 ? 9.975 -0.045 -24.943 1.00 83.38 145 LYS A CA 1
ATOM 1204 C C . LYS A 1 145 ? 9.727 -1.551 -24.959 1.00 83.38 145 LYS A C 1
ATOM 1206 O O . LYS A 1 145 ? 8.682 -1.947 -25.470 1.00 83.38 145 LYS A O 1
ATOM 1211 N N . PHE A 1 146 ? 10.638 -2.364 -24.427 1.00 82.44 146 PHE A N 1
ATOM 1212 C CA . PHE A 1 146 ? 10.630 -3.812 -24.663 1.00 82.44 146 PHE A CA 1
ATOM 1213 C C . PHE A 1 146 ? 10.514 -4.676 -23.415 1.00 82.44 146 PHE A C 1
ATOM 1215 O O . PHE A 1 146 ? 9.852 -5.703 -23.482 1.00 82.44 146 PHE A O 1
ATOM 1222 N N . TYR A 1 147 ? 11.101 -4.274 -22.289 1.00 71.88 147 TYR A N 1
ATOM 1223 C CA . TYR A 1 147 ? 11.256 -5.158 -21.126 1.00 71.88 147 TYR A CA 1
ATOM 1224 C C . TYR A 1 147 ? 9.928 -5.668 -20.568 1.00 71.88 147 TYR A C 1
ATOM 1226 O O . TYR A 1 147 ? 9.806 -6.793 -20.105 1.00 71.88 147 TYR A O 1
ATOM 1234 N N . PHE A 1 148 ? 8.910 -4.823 -20.659 1.00 68.38 148 PHE A N 1
ATOM 1235 C CA . PHE A 1 148 ? 7.580 -5.101 -20.150 1.00 68.38 148 PHE A CA 1
ATOM 1236 C C . PHE A 1 148 ? 6.600 -5.604 -21.213 1.00 68.38 148 PHE A C 1
ATOM 1238 O O . PHE A 1 148 ? 5.403 -5.722 -20.950 1.00 68.38 148 PHE A O 1
ATOM 1245 N N . ARG A 1 149 ? 7.054 -5.833 -22.445 1.00 72.56 149 ARG A N 1
ATOM 1246 C CA . ARG A 1 149 ? 6.195 -6.361 -23.505 1.00 72.56 149 ARG A CA 1
ATOM 1247 C C . ARG A 1 149 ? 6.335 -7.869 -23.567 1.00 72.56 149 ARG A C 1
ATOM 1249 O O . ARG A 1 149 ? 7.434 -8.395 -23.442 1.00 72.56 149 ARG A O 1
ATOM 1256 N N . ASP A 1 150 ? 5.223 -8.542 -23.833 1.00 75.25 150 ASP A N 1
ATOM 1257 C CA . ASP A 1 150 ? 5.287 -9.926 -24.274 1.00 75.25 150 ASP A CA 1
ATOM 1258 C C . ASP A 1 150 ? 6.019 -9.966 -25.622 1.00 75.25 150 ASP A C 1
ATOM 1260 O O . ASP A 1 150 ? 5.548 -9.405 -26.617 1.00 75.25 150 ASP A O 1
ATOM 1264 N N . ILE A 1 151 ? 7.186 -10.610 -25.644 1.00 77.62 151 ILE A N 1
ATOM 1265 C CA . ILE A 1 151 ? 8.033 -10.745 -26.834 1.00 77.62 151 ILE A CA 1
ATOM 1266 C C . ILE A 1 151 ? 7.258 -11.425 -27.972 1.00 77.62 151 ILE A C 1
ATOM 1268 O O . ILE A 1 151 ? 7.464 -11.087 -29.138 1.00 77.62 151 ILE A O 1
ATOM 1272 N N . GLY A 1 152 ? 6.323 -12.329 -27.653 1.00 78.69 152 GLY A N 1
ATOM 1273 C CA . GLY A 1 152 ? 5.467 -13.003 -28.631 1.00 78.69 152 GLY A CA 1
ATOM 1274 C C . GLY A 1 152 ? 4.514 -12.065 -29.377 1.00 78.69 152 GLY A C 1
ATOM 1275 O O . GLY A 1 152 ? 4.043 -12.407 -30.458 1.00 78.69 152 GLY A O 1
ATOM 1276 N N . THR A 1 153 ? 4.275 -10.864 -28.844 1.00 83.19 153 THR A N 1
ATOM 1277 C CA . THR A 1 153 ? 3.408 -9.839 -29.454 1.00 83.19 153 THR A CA 1
ATOM 1278 C C . THR A 1 153 ? 4.174 -8.807 -30.285 1.00 83.19 153 THR A C 1
ATOM 1280 O O . THR A 1 153 ? 3.565 -7.927 -30.897 1.00 83.19 153 THR A O 1
ATOM 1283 N N . LEU A 1 154 ? 5.510 -8.879 -30.308 1.00 87.75 154 LEU A N 1
ATOM 1284 C CA . LEU A 1 154 ? 6.339 -7.949 -31.071 1.00 87.75 154 LEU A CA 1
ATOM 1285 C C . LEU A 1 154 ? 6.269 -8.256 -32.570 1.00 87.75 154 LEU A C 1
ATOM 1287 O O . LEU A 1 154 ? 6.250 -9.413 -32.988 1.00 87.75 154 LEU A O 1
ATOM 1291 N N . SER A 1 155 ? 6.295 -7.209 -33.399 1.00 91.19 155 SER A N 1
ATOM 1292 C CA . SER A 1 155 ? 6.454 -7.400 -34.844 1.00 91.19 155 SER A CA 1
ATOM 1293 C C . SER A 1 155 ? 7.836 -7.994 -35.171 1.00 91.19 155 SER A C 1
ATOM 1295 O O . SER A 1 155 ? 8.777 -7.792 -34.396 1.00 91.19 155 SER A O 1
ATOM 1297 N N . PRO A 1 156 ? 8.022 -8.665 -36.326 1.00 94.69 156 PRO A N 1
ATOM 1298 C CA . PRO A 1 156 ? 9.311 -9.264 -36.687 1.00 94.69 156 PRO A CA 1
ATOM 1299 C C . PRO A 1 156 ? 10.493 -8.287 -36.596 1.00 94.69 156 PRO A C 1
ATOM 1301 O O . PRO A 1 156 ? 11.500 -8.601 -35.972 1.00 94.69 156 PRO A O 1
ATOM 1304 N N . ALA A 1 157 ? 10.331 -7.060 -37.104 1.00 93.19 157 ALA A N 1
ATOM 1305 C CA . ALA A 1 157 ? 11.366 -6.025 -37.038 1.00 93.19 157 ALA A CA 1
ATOM 1306 C C . ALA A 1 157 ? 11.664 -5.557 -35.600 1.00 93.19 157 ALA A C 1
ATOM 1308 O O . ALA A 1 157 ? 12.802 -5.247 -35.256 1.00 93.19 157 ALA A O 1
ATOM 1309 N N . GLN A 1 158 ? 10.646 -5.497 -34.735 1.00 91.44 158 GLN A N 1
ATOM 1310 C CA . GLN A 1 158 ? 10.838 -5.162 -33.321 1.00 91.44 158 GLN A CA 1
ATOM 1311 C C . GLN A 1 158 ? 11.576 -6.270 -32.577 1.00 91.44 158 GLN A C 1
ATOM 1313 O O . GLN A 1 158 ? 12.418 -5.966 -31.735 1.00 91.44 158 GLN A O 1
ATOM 1318 N N . LYS A 1 159 ? 11.262 -7.528 -32.894 1.00 91.94 159 LYS A N 1
ATOM 1319 C CA . LYS A 1 159 ? 11.927 -8.693 -32.322 1.00 91.94 159 LYS A CA 1
ATOM 1320 C C . LYS A 1 159 ? 13.388 -8.773 -32.762 1.00 91.94 159 LYS A C 1
ATOM 1322 O O . LYS A 1 159 ? 14.249 -8.919 -31.911 1.00 91.94 159 LYS A O 1
ATOM 1327 N N . GLU A 1 160 ? 13.682 -8.567 -34.044 1.00 93.88 160 GLU A N 1
ATOM 1328 C CA . GLU A 1 160 ? 15.062 -8.523 -34.550 1.00 93.88 160 GLU A CA 1
ATOM 1329 C C . GLU A 1 160 ? 15.886 -7.409 -33.883 1.00 93.88 160 GLU A C 1
ATOM 1331 O O . GLU A 1 160 ? 17.016 -7.630 -33.438 1.00 93.88 160 GLU A O 1
ATOM 1336 N N . TYR A 1 161 ? 15.302 -6.216 -33.728 1.00 93.00 161 TYR A N 1
ATOM 1337 C CA . TYR A 1 161 ? 15.942 -5.137 -32.977 1.00 93.00 161 TYR A CA 1
ATOM 1338 C C . TYR A 1 161 ? 16.181 -5.530 -31.510 1.00 93.00 161 TYR A C 1
ATOM 1340 O O . TYR A 1 161 ? 17.268 -5.311 -30.984 1.00 93.00 161 TYR A O 1
ATOM 1348 N N . TYR A 1 162 ? 15.189 -6.124 -30.844 1.00 92.50 162 TYR A N 1
ATOM 1349 C CA . TYR A 1 162 ? 15.332 -6.595 -29.467 1.00 92.50 162 TYR A CA 1
ATOM 1350 C C . TYR A 1 162 ? 16.456 -7.633 -29.339 1.00 92.50 162 TYR A C 1
ATOM 1352 O O . TYR A 1 162 ? 17.379 -7.432 -28.552 1.00 92.50 162 TYR A O 1
ATOM 1360 N N . ASP A 1 163 ? 16.425 -8.685 -30.158 1.00 92.44 163 ASP A N 1
ATOM 1361 C CA . ASP A 1 163 ? 17.395 -9.782 -30.135 1.00 92.44 163 ASP A CA 1
ATOM 1362 C C . ASP A 1 163 ? 18.819 -9.279 -30.421 1.00 92.44 163 ASP A C 1
ATOM 1364 O O . ASP A 1 163 ? 19.773 -9.702 -29.765 1.00 92.44 163 ASP A O 1
ATOM 1368 N N . SER A 1 164 ? 18.982 -8.334 -31.356 1.00 94.44 164 SER A N 1
ATOM 1369 C CA . SER A 1 164 ? 20.294 -7.743 -31.652 1.00 94.44 164 SER A CA 1
ATOM 1370 C C . SER A 1 164 ? 20.837 -6.905 -30.492 1.00 94.44 164 SER A C 1
ATOM 1372 O O . SER A 1 164 ? 22.009 -7.046 -30.147 1.00 94.44 164 SER A O 1
ATOM 1374 N N . MET A 1 165 ? 19.995 -6.099 -29.837 1.00 92.94 165 MET A N 1
ATOM 1375 C CA . MET A 1 165 ? 20.395 -5.325 -28.660 1.00 92.94 165 MET A CA 1
ATOM 1376 C C . MET A 1 165 ? 20.778 -6.228 -27.488 1.00 92.94 165 MET A C 1
ATOM 1378 O O . MET A 1 165 ? 21.841 -6.027 -26.911 1.00 92.94 165 MET A O 1
ATOM 1382 N N . ILE A 1 166 ? 19.973 -7.249 -27.167 1.00 92.69 166 ILE A N 1
ATOM 1383 C CA . ILE A 1 166 ? 20.278 -8.193 -26.077 1.00 92.69 166 ILE A CA 1
ATOM 1384 C C . ILE A 1 166 ? 21.552 -8.994 -26.366 1.00 92.69 166 ILE A C 1
ATOM 1386 O O . ILE A 1 166 ? 22.332 -9.262 -25.456 1.00 92.69 166 ILE A O 1
ATOM 1390 N N . LYS A 1 167 ? 21.798 -9.363 -27.629 1.00 95.06 167 LYS A N 1
ATOM 1391 C CA . LYS A 1 167 ? 23.016 -10.086 -28.018 1.00 95.06 167 LYS A CA 1
ATOM 1392 C C . LYS A 1 167 ? 24.287 -9.279 -27.741 1.00 95.06 167 LYS A C 1
ATOM 1394 O O . LYS A 1 167 ? 25.301 -9.872 -27.382 1.00 95.06 167 LYS A O 1
ATOM 1399 N N . VAL A 1 168 ? 24.248 -7.962 -27.945 1.00 94.88 168 VAL A N 1
ATOM 1400 C CA . VAL A 1 168 ? 25.396 -7.074 -27.692 1.00 94.88 168 VAL A CA 1
ATOM 1401 C C . VAL A 1 168 ? 25.458 -6.635 -26.225 1.00 94.88 168 VAL A C 1
ATOM 1403 O O . VAL A 1 168 ? 26.549 -6.553 -25.671 1.00 94.88 168 VAL A O 1
ATOM 1406 N N . HIS A 1 169 ? 24.301 -6.411 -25.599 1.00 92.19 169 HIS A N 1
ATOM 1407 C CA . HIS A 1 169 ? 24.135 -5.889 -24.241 1.00 92.19 169 HIS A CA 1
ATOM 1408 C C . HIS A 1 169 ? 23.248 -6.822 -23.396 1.00 92.19 169 HIS A C 1
ATOM 1410 O O . HIS A 1 169 ? 22.072 -6.518 -23.154 1.00 92.19 169 HIS A O 1
ATOM 1416 N N . PRO A 1 170 ? 23.759 -7.988 -22.954 1.00 90.88 170 PRO A N 1
ATOM 1417 C CA . PRO A 1 170 ? 22.975 -8.960 -22.186 1.00 90.88 170 PRO A CA 1
ATOM 1418 C C . PRO A 1 170 ? 22.466 -8.410 -20.842 1.00 90.88 170 PRO A C 1
ATOM 1420 O O . PRO A 1 170 ? 21.459 -8.885 -20.314 1.00 90.88 170 PRO A O 1
ATOM 1423 N N . GLU A 1 171 ? 23.112 -7.379 -20.298 1.00 87.50 171 GLU A N 1
ATOM 1424 C CA . GLU A 1 171 ? 22.687 -6.639 -19.110 1.00 87.50 171 GLU A CA 1
ATOM 1425 C C . GLU A 1 171 ? 21.295 -5.998 -19.249 1.00 87.50 171 GLU A C 1
ATOM 1427 O O . GLU A 1 171 ? 20.614 -5.804 -18.242 1.00 87.50 171 GLU A O 1
ATOM 1432 N N . LEU A 1 172 ? 20.807 -5.768 -20.475 1.00 88.62 172 LEU A N 1
ATOM 1433 C CA . LEU A 1 172 ? 19.453 -5.272 -20.754 1.00 88.62 172 LEU A CA 1
ATOM 1434 C C . LEU A 1 172 ? 18.336 -6.272 -20.390 1.00 88.62 172 LEU A C 1
ATOM 1436 O O . LEU A 1 172 ? 17.151 -5.945 -20.476 1.00 88.62 172 LEU A O 1
ATOM 1440 N N . LEU A 1 173 ? 18.689 -7.485 -19.954 1.00 84.81 173 LEU A N 1
ATOM 1441 C CA . LEU A 1 173 ? 17.766 -8.441 -19.335 1.00 84.81 173 LEU A CA 1
ATOM 1442 C C . LEU A 1 173 ? 17.634 -8.248 -17.809 1.00 84.81 173 LEU A C 1
ATOM 1444 O O . LEU A 1 173 ? 16.745 -8.834 -17.184 1.00 84.81 1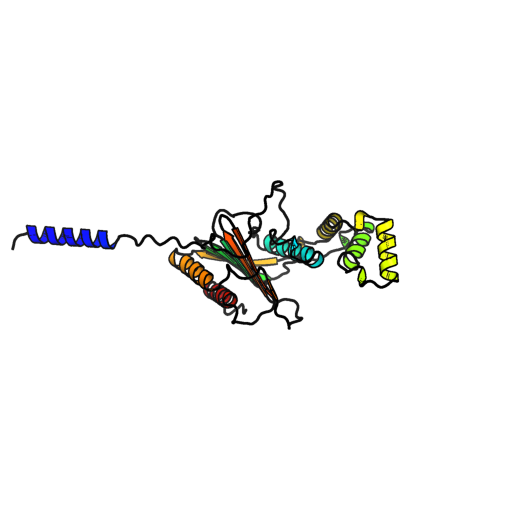73 LEU A O 1
ATOM 1448 N N . SER A 1 174 ? 18.477 -7.420 -17.186 1.00 82.44 174 SER A N 1
ATOM 1449 C CA . SER A 1 174 ? 18.507 -7.237 -15.733 1.00 82.44 174 SER A CA 1
ATOM 1450 C C . SER A 1 174 ? 17.465 -6.230 -15.236 1.00 82.44 174 SER A C 1
ATOM 1452 O O . SER A 1 174 ? 17.543 -5.030 -15.502 1.00 82.44 174 SER A O 1
ATOM 1454 N N . ILE A 1 175 ? 16.548 -6.703 -14.387 1.00 76.00 175 ILE A N 1
ATOM 1455 C CA . ILE A 1 175 ? 15.621 -5.837 -13.644 1.00 76.00 175 ILE A CA 1
ATOM 1456 C C . ILE A 1 175 ? 16.359 -4.909 -12.667 1.00 76.00 175 ILE A C 1
ATOM 1458 O O . ILE A 1 175 ? 15.903 -3.800 -12.397 1.00 76.00 175 ILE A O 1
ATOM 1462 N N . GLN A 1 176 ? 17.517 -5.331 -12.147 1.00 81.38 176 GLN A N 1
ATOM 1463 C CA . GLN A 1 176 ? 18.334 -4.513 -11.250 1.00 81.38 176 GLN A CA 1
ATOM 1464 C C . GLN A 1 176 ? 18.948 -3.326 -11.995 1.00 81.38 176 GLN A C 1
ATOM 1466 O O . GLN A 1 176 ? 18.960 -2.220 -11.452 1.00 81.38 176 GLN A O 1
ATOM 1471 N N . LEU A 1 177 ? 19.402 -3.531 -13.238 1.00 86.94 177 LEU A N 1
ATOM 1472 C CA . LEU A 1 177 ? 19.858 -2.436 -14.092 1.00 86.94 177 LEU A CA 1
ATOM 1473 C C . LEU A 1 177 ? 18.712 -1.462 -14.374 1.00 86.94 177 LEU A C 1
ATOM 1475 O O . LEU A 1 177 ? 18.874 -0.261 -14.164 1.00 86.94 177 LEU A O 1
ATOM 1479 N N . TYR A 1 178 ? 17.532 -1.966 -14.750 1.00 85.19 178 TYR A N 1
ATOM 1480 C CA . TYR A 1 178 ? 16.367 -1.105 -14.951 1.00 85.19 178 TYR A CA 1
ATOM 1481 C C . TYR A 1 178 ? 16.016 -0.292 -13.698 1.00 85.19 178 TYR A C 1
ATOM 1483 O O . TYR A 1 178 ? 15.844 0.921 -13.801 1.00 85.19 178 TYR A O 1
ATOM 1491 N N . LYS A 1 179 ? 15.973 -0.923 -12.513 1.00 81.75 179 LYS A N 1
ATOM 1492 C CA . LYS A 1 179 ? 15.721 -0.224 -11.241 1.00 81.75 179 LYS A CA 1
ATOM 1493 C C . LYS A 1 179 ? 16.741 0.887 -11.007 1.00 81.75 179 LYS A C 1
ATOM 1495 O O . LYS A 1 179 ? 16.346 2.000 -10.688 1.00 81.75 179 LYS A O 1
ATOM 1500 N N . LYS A 1 180 ? 18.034 0.604 -11.200 1.00 87.56 180 LYS A N 1
ATOM 1501 C CA . LYS A 1 180 ? 19.108 1.596 -11.048 1.00 87.56 180 LYS A CA 1
ATOM 1502 C C . LYS A 1 180 ? 18.872 2.806 -11.958 1.00 87.56 180 LYS A C 1
ATOM 1504 O O . LYS A 1 180 ? 18.905 3.935 -11.480 1.00 87.56 180 LYS A O 1
ATOM 1509 N N . LEU A 1 181 ? 18.616 2.575 -13.248 1.00 90.75 181 LEU A N 1
ATOM 1510 C CA . LEU A 1 181 ? 18.356 3.646 -14.218 1.00 90.75 181 LEU A CA 1
ATOM 1511 C C . LEU A 1 181 ? 17.084 4.428 -13.867 1.00 90.75 181 LEU A C 1
ATOM 1513 O O . LEU A 1 181 ? 17.063 5.654 -13.939 1.00 90.75 181 LEU A O 1
ATOM 1517 N N . TYR A 1 182 ? 16.031 3.726 -13.449 1.00 86.81 182 TYR A N 1
ATOM 1518 C CA . TYR A 1 182 ? 14.792 4.339 -12.989 1.00 86.81 182 TYR A CA 1
ATOM 1519 C C . TYR A 1 182 ? 15.045 5.250 -11.782 1.00 86.81 182 TYR A C 1
ATOM 1521 O O . TYR A 1 182 ? 14.685 6.421 -11.832 1.00 86.81 182 TYR A O 1
ATOM 1529 N N . ASP A 1 183 ? 15.739 4.762 -10.751 1.00 85.25 183 ASP A N 1
ATOM 1530 C CA . ASP A 1 183 ? 16.059 5.517 -9.535 1.00 85.25 183 ASP A CA 1
ATOM 1531 C C . ASP A 1 183 ? 16.893 6.778 -9.826 1.00 85.25 183 ASP A C 1
ATOM 1533 O O . ASP A 1 183 ? 16.616 7.827 -9.245 1.00 85.25 183 ASP A O 1
ATOM 1537 N N . ILE A 1 184 ? 17.861 6.712 -10.753 1.00 90.69 184 ILE A N 1
ATOM 1538 C CA . ILE A 1 184 ? 18.633 7.887 -11.208 1.00 90.69 184 ILE A CA 1
ATOM 1539 C C . ILE A 1 184 ? 17.717 8.896 -11.909 1.00 90.69 184 ILE A C 1
ATOM 1541 O O . ILE A 1 184 ? 17.803 10.103 -11.672 1.00 90.69 184 ILE A O 1
ATOM 1545 N N . ALA A 1 185 ? 16.828 8.405 -12.775 1.00 90.12 185 ALA A N 1
ATOM 1546 C CA . ALA A 1 185 ? 15.910 9.243 -13.532 1.00 90.12 185 ALA A CA 1
ATOM 1547 C C . ALA A 1 185 ? 14.810 9.867 -12.661 1.00 90.12 185 ALA A C 1
ATOM 1549 O O . ALA A 1 185 ? 14.170 10.823 -13.099 1.00 90.12 185 ALA A O 1
ATOM 1550 N N . LEU A 1 186 ? 14.555 9.364 -11.452 1.00 86.75 186 LEU A N 1
ATOM 1551 C CA . LEU A 1 186 ? 13.531 9.921 -10.582 1.00 86.75 186 LEU A CA 1
ATOM 1552 C C . LEU A 1 186 ? 13.956 11.256 -9.967 1.00 86.75 186 LEU A C 1
ATOM 1554 O O . LEU A 1 186 ? 15.036 11.438 -9.399 1.00 86.75 186 LEU A O 1
ATOM 1558 N N . ASP A 1 187 ? 13.046 12.220 -10.038 1.00 85.06 187 ASP A N 1
ATOM 1559 C CA . ASP A 1 187 ? 13.201 13.513 -9.401 1.00 85.06 187 ASP A CA 1
ATOM 1560 C C . ASP A 1 187 ? 12.304 13.648 -8.172 1.00 85.06 187 ASP A C 1
ATOM 1562 O O . ASP A 1 187 ? 11.200 14.194 -8.222 1.00 85.06 187 ASP A O 1
ATOM 1566 N N . TYR A 1 188 ? 12.792 13.111 -7.053 1.00 75.25 188 TYR A N 1
ATOM 1567 C CA . TYR A 1 188 ? 12.082 13.093 -5.774 1.00 75.25 188 TYR A CA 1
ATOM 1568 C C . TYR A 1 188 ? 11.795 14.486 -5.204 1.00 75.25 188 TYR A C 1
ATOM 1570 O O . TYR A 1 188 ? 10.764 14.649 -4.539 1.00 75.25 188 TYR A O 1
ATOM 1578 N N . ASP A 1 189 ? 12.660 15.459 -5.500 1.00 73.44 189 ASP A N 1
ATOM 1579 C CA . ASP A 1 189 ? 12.574 16.837 -5.002 1.00 73.44 189 ASP A CA 1
ATOM 1580 C C . ASP A 1 189 ? 11.585 17.681 -5.816 1.00 73.44 189 ASP A C 1
ATOM 1582 O O . ASP A 1 189 ? 10.963 18.604 -5.291 1.00 73.44 189 ASP A O 1
ATOM 1586 N N . SER A 1 190 ? 11.373 17.328 -7.089 1.00 72.12 190 SER A N 1
ATOM 1587 C CA . SER A 1 190 ? 10.363 17.974 -7.939 1.00 72.12 190 SER A CA 1
ATOM 1588 C C . SER A 1 190 ? 8.927 17.675 -7.488 1.00 72.12 190 SER A C 1
ATOM 1590 O O . SER A 1 190 ? 8.021 18.491 -7.666 1.00 72.12 190 SER A O 1
ATOM 1592 N N . ALA A 1 191 ? 8.715 16.516 -6.858 1.00 69.31 191 ALA A N 1
ATOM 1593 C CA . ALA A 1 191 ? 7.432 16.113 -6.311 1.00 69.31 191 ALA A CA 1
ATOM 1594 C C . ALA A 1 191 ? 7.239 16.730 -4.921 1.00 69.31 191 ALA A C 1
ATOM 1596 O O . ALA A 1 191 ? 7.425 16.068 -3.893 1.00 69.31 191 ALA A O 1
ATOM 1597 N N . LYS A 1 192 ? 6.847 18.008 -4.881 1.00 81.56 192 LYS A N 1
ATOM 1598 C CA . LYS A 1 192 ? 6.202 18.571 -3.688 1.00 81.56 192 LYS A CA 1
ATOM 1599 C C . LYS A 1 192 ? 4.936 17.756 -3.469 1.00 81.56 192 LYS A C 1
ATOM 1601 O O . LYS A 1 192 ? 4.090 17.743 -4.352 1.00 81.56 192 LYS A O 1
ATOM 1606 N N . PHE A 1 193 ? 4.863 17.007 -2.379 1.00 87.94 193 PHE A N 1
ATOM 1607 C CA . PHE A 1 193 ? 3.683 16.249 -1.980 1.00 87.94 193 PHE A CA 1
ATOM 1608 C C . PHE A 1 193 ? 3.327 16.700 -0.579 1.00 87.94 193 PHE A C 1
ATOM 1610 O O . PHE A 1 193 ? 4.168 16.643 0.319 1.00 87.94 193 PHE A O 1
ATOM 1617 N N . GLU A 1 194 ? 2.096 17.154 -0.414 1.00 92.50 194 GLU A N 1
ATOM 1618 C CA . GLU A 1 194 ? 1.612 17.694 0.843 1.00 92.50 194 GLU A CA 1
ATOM 1619 C C . GLU A 1 194 ? 0.402 16.896 1.309 1.00 92.50 194 GLU A C 1
ATOM 1621 O O . GLU A 1 194 ? -0.518 16.592 0.542 1.00 92.50 194 GLU A O 1
ATOM 1626 N N . TYR A 1 195 ? 0.396 16.591 2.601 1.00 94.94 195 TYR A N 1
ATOM 1627 C CA . TYR A 1 195 ? -0.720 15.963 3.285 1.00 94.94 195 TYR A CA 1
ATOM 1628 C C . TYR A 1 195 ? -0.950 16.658 4.624 1.00 94.94 195 TYR A C 1
ATOM 1630 O O . TYR A 1 195 ? -0.021 17.173 5.248 1.00 94.94 195 TYR A O 1
ATOM 1638 N N . GLU A 1 196 ? -2.197 16.660 5.079 1.00 96.62 196 GLU A N 1
ATOM 1639 C CA . GLU A 1 196 ? -2.511 16.978 6.469 1.00 96.62 196 GLU A CA 1
ATOM 1640 C C . GLU A 1 196 ? -2.545 15.703 7.297 1.00 96.62 196 GLU A C 1
ATOM 1642 O O . GLU A 1 196 ? -2.962 14.660 6.804 1.00 96.62 196 GLU A O 1
ATOM 1647 N N . THR A 1 197 ? -2.134 15.796 8.561 1.00 98.12 197 THR A N 1
ATOM 1648 C CA . THR A 1 197 ? -2.263 14.699 9.524 1.00 98.12 197 THR A CA 1
ATOM 1649 C C . THR A 1 197 ? -3.252 15.085 10.609 1.00 98.12 197 THR A C 1
ATOM 1651 O O . THR A 1 197 ? -3.109 16.129 11.243 1.00 98.12 197 THR A O 1
ATOM 1654 N N . LYS A 1 198 ? -4.217 14.209 10.869 1.00 98.25 198 LYS A N 1
ATOM 1655 C CA . LYS A 1 198 ? -5.114 14.262 12.023 1.00 98.25 198 LYS A CA 1
ATOM 1656 C C . LYS A 1 198 ? -4.925 12.985 12.834 1.00 98.25 198 LYS A C 1
ATOM 1658 O O . LYS A 1 198 ? -4.911 11.895 12.273 1.00 98.25 198 LYS A O 1
ATOM 1663 N N . VAL A 1 199 ? -4.795 13.116 14.151 1.00 98.50 199 VAL A N 1
ATOM 1664 C CA . VAL A 1 199 ? -4.690 11.975 15.070 1.00 98.50 199 VAL A CA 1
ATOM 1665 C C . VAL A 1 199 ? -5.906 11.967 15.986 1.00 98.50 199 VAL A C 1
ATOM 1667 O O . VAL A 1 199 ? -6.222 12.977 16.611 1.00 98.50 199 VAL A O 1
ATOM 1670 N N . ILE A 1 200 ? -6.584 10.827 16.068 1.00 98.19 200 ILE A N 1
ATOM 1671 C CA . ILE A 1 200 ? -7.719 10.584 16.957 1.00 98.19 200 ILE A CA 1
ATOM 1672 C C . ILE A 1 200 ? -7.285 9.529 17.970 1.00 98.19 200 ILE A C 1
ATOM 1674 O O . ILE A 1 200 ? -6.969 8.402 17.593 1.00 98.19 200 ILE A O 1
ATOM 1678 N N . LYS A 1 201 ? -7.275 9.868 19.263 1.00 98.31 201 LYS A N 1
ATOM 1679 C CA . LYS A 1 201 ? -7.091 8.863 20.319 1.00 98.31 201 LYS A CA 1
ATOM 1680 C C . LYS A 1 201 ? -8.326 7.971 20.384 1.00 98.31 201 LYS A C 1
ATOM 1682 O O . LYS A 1 201 ? -9.448 8.473 20.402 1.00 98.31 201 LYS A O 1
ATOM 1687 N N . LEU A 1 202 ? -8.109 6.662 20.416 1.00 97.44 202 LEU A N 1
ATOM 1688 C CA . LEU A 1 202 ? -9.175 5.675 20.494 1.00 97.44 202 LEU A CA 1
ATOM 1689 C C . LEU A 1 202 ? -9.299 5.184 21.932 1.00 97.44 202 LEU A C 1
ATOM 1691 O O . LEU A 1 202 ? -8.333 4.732 22.540 1.00 97.44 202 LEU A O 1
ATOM 1695 N N . SER A 1 203 ? -10.510 5.254 22.474 1.00 95.81 203 SER A N 1
ATOM 1696 C CA . SER A 1 203 ? -10.861 4.4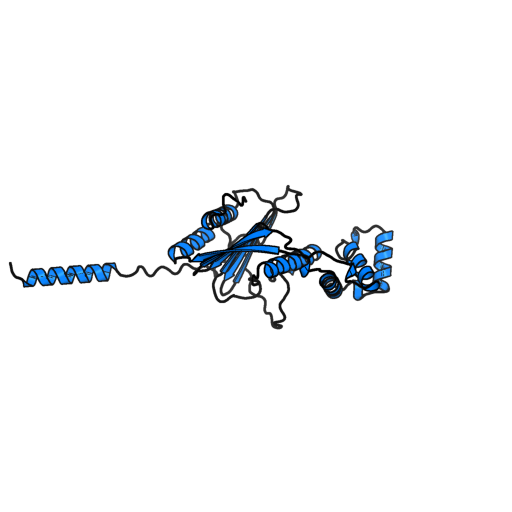64 23.652 1.00 95.81 203 SER A CA 1
ATOM 1697 C C . SER A 1 203 ? -10.927 2.979 23.289 1.00 95.81 203 SER A C 1
ATOM 1699 O O . SER A 1 203 ? -11.222 2.630 22.142 1.00 95.81 203 SER A O 1
ATOM 1701 N N . SER A 1 204 ? -10.770 2.095 24.279 1.00 94.31 204 SER A N 1
ATOM 1702 C CA . SER A 1 204 ? -10.919 0.647 24.075 1.00 94.31 204 SER A CA 1
ATOM 1703 C C . SER A 1 204 ? -12.250 0.299 23.403 1.00 94.31 204 SER A C 1
ATOM 1705 O O . SER A 1 204 ? -12.284 -0.505 22.481 1.00 94.31 204 SER A O 1
ATOM 1707 N N . LYS A 1 205 ? -13.347 0.973 23.784 1.00 95.31 205 LYS A N 1
ATOM 1708 C CA . LYS A 1 205 ? -14.672 0.774 23.174 1.00 95.31 205 LYS A CA 1
ATOM 1709 C C . LYS A 1 205 ? -14.697 1.135 21.685 1.00 95.31 205 LYS A C 1
ATOM 1711 O O . LYS A 1 205 ? -15.308 0.417 20.899 1.00 95.31 205 LYS A O 1
ATOM 1716 N N . GLN A 1 206 ? -14.058 2.238 21.292 1.00 96.81 206 GLN A N 1
ATOM 1717 C CA . GLN A 1 206 ? -13.986 2.645 19.885 1.00 96.81 206 GLN A CA 1
ATOM 1718 C C . GLN A 1 206 ? -13.140 1.670 19.071 1.00 96.81 206 GLN A C 1
ATOM 1720 O O . GLN A 1 206 ? -13.575 1.248 18.004 1.00 96.81 206 GLN A O 1
ATOM 1725 N N . TYR A 1 207 ? -11.980 1.265 19.596 1.00 96.69 207 TYR A N 1
ATOM 1726 C CA . TYR A 1 207 ? -11.148 0.259 18.943 1.00 96.69 207 TYR A CA 1
ATOM 1727 C C . TYR A 1 207 ? -11.895 -1.069 18.765 1.00 96.69 207 TYR A C 1
ATOM 1729 O O . TYR A 1 207 ? -11.953 -1.588 17.653 1.00 96.69 207 TYR A O 1
ATOM 1737 N N . CYS A 1 208 ? -12.558 -1.568 19.815 1.00 95.00 208 CYS A N 1
ATOM 1738 C CA . CYS A 1 208 ? -13.358 -2.789 19.716 1.00 95.00 208 CYS A CA 1
ATOM 1739 C C . CYS A 1 208 ? -14.476 -2.662 18.685 1.00 95.00 208 CYS A C 1
ATOM 1741 O O . CYS A 1 208 ? -14.655 -3.566 17.881 1.00 95.00 208 CYS A O 1
ATOM 1743 N N . SER A 1 209 ? -15.171 -1.521 18.635 1.00 95.69 209 SER A N 1
ATOM 1744 C CA . SER A 1 209 ? -16.199 -1.276 17.618 1.00 95.69 209 SER A CA 1
ATOM 1745 C C . SER A 1 209 ? -15.647 -1.385 16.189 1.00 95.69 209 SER A C 1
ATOM 1747 O O . SER A 1 209 ? -16.294 -1.964 15.313 1.00 95.69 209 SER A O 1
ATOM 1749 N N . LEU A 1 210 ? -14.437 -0.867 15.943 1.00 96.81 210 LEU A N 1
ATOM 1750 C CA . LEU A 1 210 ? -13.762 -0.974 14.646 1.00 96.81 210 LEU A CA 1
ATOM 1751 C C . LEU A 1 210 ? -13.413 -2.433 14.314 1.00 96.81 210 LEU A C 1
ATOM 1753 O O . LEU A 1 210 ? -13.749 -2.906 13.229 1.00 96.81 210 LEU A O 1
ATOM 1757 N N . VAL A 1 211 ? -12.802 -3.161 15.252 1.00 95.06 211 VAL A N 1
ATOM 1758 C CA . VAL A 1 211 ? -12.415 -4.571 15.064 1.00 95.06 211 VAL A CA 1
ATOM 1759 C C . VAL A 1 211 ? -13.641 -5.474 14.879 1.00 95.06 211 VAL A C 1
ATOM 1761 O O . VAL A 1 211 ? -13.674 -6.293 13.961 1.00 95.06 211 VAL A O 1
ATOM 1764 N N . ASP A 1 212 ? -14.692 -5.288 15.677 1.00 93.69 212 ASP A N 1
ATOM 1765 C CA . ASP A 1 212 ? -15.949 -6.034 15.563 1.00 93.69 212 ASP A CA 1
ATOM 1766 C C . ASP A 1 212 ? -16.644 -5.775 14.225 1.00 93.69 212 ASP A C 1
ATOM 1768 O O . ASP A 1 212 ? -17.237 -6.683 13.637 1.00 93.69 212 ASP A O 1
ATOM 1772 N N . SER A 1 213 ? -16.574 -4.539 13.726 1.00 95.25 213 SER A N 1
ATOM 1773 C CA . SER A 1 213 ? -17.119 -4.179 12.416 1.00 95.25 213 SER A CA 1
ATOM 1774 C C . SER A 1 213 ? -16.318 -4.826 11.289 1.00 95.25 213 SER A C 1
ATOM 1776 O O . SER A 1 213 ? -16.918 -5.418 10.392 1.00 95.25 213 SER A O 1
ATOM 1778 N N . LEU A 1 214 ? -14.982 -4.818 11.371 1.00 94.62 214 LEU A N 1
ATOM 1779 C CA . LEU A 1 214 ? -14.110 -5.518 10.425 1.00 94.62 214 LEU A CA 1
ATOM 1780 C C . LEU A 1 214 ? -14.405 -7.023 10.401 1.00 94.62 214 LEU A C 1
ATOM 1782 O O . LEU A 1 214 ? -14.563 -7.605 9.328 1.00 94.62 214 LEU A O 1
ATOM 1786 N N . ASN A 1 215 ? -14.555 -7.654 11.566 1.00 91.62 215 ASN A N 1
ATOM 1787 C CA . ASN A 1 215 ? -14.816 -9.091 11.679 1.00 91.62 215 ASN A CA 1
ATOM 1788 C C . ASN A 1 215 ? -16.142 -9.528 11.023 1.00 91.62 215 ASN A C 1
ATOM 1790 O O . ASN A 1 215 ? -16.289 -10.694 10.657 1.00 91.62 215 ASN A O 1
ATOM 1794 N N . LYS A 1 216 ? -17.087 -8.605 10.795 1.00 92.69 216 LYS A N 1
ATOM 1795 C CA . LYS A 1 216 ? -18.354 -8.874 10.087 1.00 92.69 216 LYS A CA 1
ATOM 1796 C C . LYS A 1 216 ? -18.230 -8.855 8.553 1.00 92.69 216 LYS A C 1
ATOM 1798 O O . LYS A 1 216 ? -19.170 -9.265 7.874 1.00 92.69 216 LYS A O 1
ATOM 1803 N N . THR A 1 217 ? -17.102 -8.403 7.995 1.00 90.94 217 THR A N 1
ATOM 1804 C CA . THR A 1 217 ? -16.918 -8.172 6.543 1.00 90.94 217 THR A CA 1
ATOM 1805 C C . THR A 1 217 ? -16.459 -9.385 5.732 1.00 90.94 217 THR A C 1
ATOM 1807 O O . THR A 1 217 ? -16.355 -9.290 4.512 1.00 90.94 217 THR A O 1
ATOM 1810 N N . ASP A 1 218 ? -16.150 -10.504 6.394 1.00 90.38 218 ASP A N 1
ATOM 1811 C CA . ASP A 1 218 ? -15.429 -11.646 5.812 1.00 90.38 218 ASP A CA 1
ATOM 1812 C C . ASP A 1 218 ? -14.020 -11.302 5.270 1.00 90.38 218 ASP A C 1
ATOM 1814 O O . ASP A 1 218 ? -13.439 -12.112 4.550 1.00 90.38 218 ASP A O 1
ATOM 1818 N N . PHE A 1 219 ? -13.424 -10.158 5.648 1.00 92.50 219 PHE A N 1
ATOM 1819 C CA . PHE A 1 219 ? -12.076 -9.726 5.228 1.00 92.50 219 PHE A CA 1
ATOM 1820 C C . PHE A 1 219 ? -11.025 -10.846 5.279 1.00 92.50 219 PHE A C 1
ATOM 1822 O O . PHE A 1 219 ? -10.246 -11.037 4.344 1.00 92.50 219 PHE A O 1
ATOM 1829 N N . TRP A 1 220 ? -11.069 -11.654 6.337 1.00 90.25 220 TRP A N 1
ATOM 1830 C CA . TRP A 1 220 ? -10.168 -12.782 6.578 1.00 90.25 220 TRP A CA 1
ATOM 1831 C C . TRP A 1 220 ? -10.355 -13.987 5.655 1.00 90.25 220 TRP A C 1
ATOM 1833 O O . TRP A 1 220 ? -9.635 -14.965 5.800 1.00 90.25 220 TRP A O 1
ATOM 1843 N N . LYS A 1 221 ? -11.342 -13.967 4.763 1.00 91.31 221 LYS A N 1
ATOM 1844 C CA . LYS A 1 221 ? -11.585 -15.003 3.750 1.00 91.31 221 LYS A CA 1
ATOM 1845 C C . LYS A 1 221 ? -11.436 -14.458 2.335 1.00 91.31 221 LYS A C 1
ATOM 1847 O O . LYS A 1 221 ? -11.290 -15.242 1.400 1.00 91.31 221 LYS A O 1
ATOM 1852 N N . LEU A 1 222 ? -11.457 -13.134 2.166 1.00 91.38 222 LEU A N 1
ATOM 1853 C CA . LEU A 1 222 ? -11.355 -12.508 0.854 1.00 91.38 222 LEU A CA 1
ATOM 1854 C C . LEU A 1 222 ? -10.031 -12.882 0.166 1.00 91.38 222 LEU A C 1
ATOM 1856 O O . LEU A 1 222 ? -8.992 -13.011 0.836 1.00 91.38 222 LEU A O 1
ATOM 1860 N N . PRO A 1 223 ? -10.028 -13.024 -1.173 1.00 91.81 223 PRO A N 1
ATOM 1861 C CA . PRO A 1 223 ? -8.782 -13.075 -1.926 1.00 91.81 223 PRO A CA 1
ATOM 1862 C C . PRO A 1 223 ? -7.990 -11.780 -1.704 1.00 91.81 223 PRO A C 1
ATOM 1864 O O . PRO A 1 223 ? -8.508 -10.790 -1.191 1.00 91.81 223 PRO A O 1
ATOM 1867 N N . TRP A 1 224 ? -6.712 -11.766 -2.070 1.00 90.06 224 TRP A N 1
ATOM 1868 C CA . TRP A 1 224 ? -5.904 -10.549 -1.941 1.00 90.06 224 TRP A CA 1
ATOM 1869 C C . TRP A 1 224 ? -6.333 -9.438 -2.905 1.00 90.06 224 TRP A C 1
ATOM 1871 O O . TRP A 1 224 ? -6.032 -8.279 -2.644 1.00 90.06 224 TRP A O 1
ATOM 1881 N N . LYS A 1 225 ? -7.049 -9.777 -3.984 1.00 89.38 225 LYS A N 1
ATOM 1882 C CA . LYS A 1 225 ? -7.538 -8.838 -4.994 1.00 89.38 225 LYS A CA 1
ATOM 1883 C C . LYS A 1 225 ? -8.912 -9.242 -5.522 1.00 89.38 225 LYS A C 1
ATOM 1885 O O . LYS A 1 225 ? -9.157 -10.424 -5.758 1.00 89.38 225 LYS A O 1
ATOM 1890 N N . ILE A 1 226 ? -9.769 -8.249 -5.744 1.00 88.19 226 ILE A N 1
ATOM 1891 C CA . ILE A 1 226 ? -10.978 -8.334 -6.570 1.00 88.19 226 ILE A CA 1
ATOM 1892 C C . ILE A 1 226 ? -10.883 -7.255 -7.652 1.00 88.19 226 ILE A C 1
ATOM 1894 O O . ILE A 1 226 ? -10.620 -6.089 -7.353 1.00 88.19 226 ILE A O 1
ATOM 1898 N N . GLU A 1 227 ? -11.111 -7.654 -8.902 1.00 81.31 227 GLU A N 1
ATOM 1899 C CA . GLU A 1 227 ? -11.185 -6.766 -10.063 1.00 81.31 227 GLU A CA 1
ATOM 1900 C C . GLU A 1 227 ? -12.600 -6.823 -10.638 1.00 81.31 227 GLU A C 1
ATOM 1902 O O . GLU A 1 227 ? -13.129 -7.907 -10.890 1.00 81.31 227 GLU A O 1
ATOM 1907 N N . ALA A 1 228 ? -13.233 -5.662 -10.818 1.00 74.06 228 ALA A N 1
ATOM 1908 C CA . ALA A 1 228 ? -14.505 -5.588 -11.525 1.00 74.06 228 ALA A CA 1
ATOM 1909 C C . ALA A 1 228 ? -14.280 -5.821 -13.038 1.00 74.06 228 ALA A C 1
ATOM 1911 O O . ALA A 1 228 ? -13.389 -5.187 -13.608 1.00 74.06 228 ALA A O 1
ATOM 1912 N N . PRO A 1 229 ? -15.072 -6.687 -13.698 1.00 64.31 229 PRO A N 1
ATOM 1913 C CA . PRO A 1 229 ? -14.822 -7.108 -15.080 1.00 64.31 229 PRO A CA 1
ATOM 1914 C C . PRO A 1 229 ? -14.989 -5.999 -16.138 1.00 64.31 229 PRO A C 1
ATOM 1916 O O . PRO A 1 229 ? -14.390 -6.102 -17.203 1.00 64.31 229 PRO A O 1
ATOM 1919 N N . ASP A 1 230 ? -15.733 -4.921 -15.848 1.00 59.78 230 ASP A N 1
ATOM 1920 C CA . ASP A 1 230 ? -16.323 -4.075 -16.903 1.00 59.78 230 ASP A CA 1
ATOM 1921 C C . ASP A 1 230 ? -15.923 -2.584 -16.890 1.00 59.78 230 ASP A C 1
ATOM 1923 O O . ASP A 1 230 ? -16.657 -1.749 -17.420 1.00 59.78 230 ASP A O 1
ATOM 1927 N N . VAL A 1 231 ? -14.783 -2.185 -16.307 1.00 53.38 231 VAL A N 1
ATOM 1928 C CA . VAL A 1 231 ? -14.408 -0.751 -16.293 1.00 53.38 231 VAL A CA 1
ATOM 1929 C C . VAL A 1 231 ? -12.939 -0.495 -16.643 1.00 53.38 231 VAL A C 1
ATOM 1931 O O . VAL A 1 231 ? -12.021 -0.746 -15.860 1.00 53.38 231 VAL A O 1
ATOM 1934 N N . THR A 1 232 ? -12.718 0.071 -17.833 1.00 47.53 232 THR A N 1
ATOM 1935 C CA . THR A 1 232 ? -11.416 0.467 -18.403 1.00 47.53 232 THR A CA 1
ATOM 1936 C C . THR A 1 232 ? -11.017 1.906 -18.043 1.00 47.53 232 THR A C 1
ATOM 1938 O O . THR A 1 232 ? -10.564 2.653 -18.907 1.00 47.53 232 THR A O 1
ATOM 1941 N N . MET A 1 233 ? -11.206 2.335 -16.793 1.00 48.72 233 MET A N 1
ATOM 1942 C CA . MET A 1 233 ? -10.758 3.663 -16.348 1.00 48.72 233 MET A CA 1
ATOM 1943 C C . MET A 1 233 ? -9.566 3.553 -15.399 1.00 48.72 233 MET A C 1
ATOM 1945 O O . MET A 1 233 ? -9.627 2.827 -14.410 1.00 48.72 233 MET A O 1
ATOM 1949 N N . ASP A 1 234 ? -8.487 4.273 -15.707 1.00 53.88 234 ASP A N 1
ATOM 1950 C CA . ASP A 1 234 ? -7.334 4.428 -14.820 1.00 53.88 234 ASP A CA 1
ATOM 1951 C C . ASP A 1 234 ? -7.727 5.189 -13.547 1.00 53.88 234 ASP A C 1
ATOM 1953 O O . ASP A 1 234 ? -8.434 6.195 -13.604 1.00 53.88 234 ASP A O 1
ATOM 1957 N N . GLY A 1 235 ? -7.249 4.706 -12.395 1.00 58.50 235 GLY A N 1
ATOM 1958 C CA . GLY A 1 235 ? -7.608 5.234 -11.077 1.00 58.50 235 GLY A CA 1
ATOM 1959 C C . GLY A 1 235 ? -8.969 4.734 -10.570 1.00 58.50 235 GLY A C 1
ATOM 1960 O O . GLY A 1 235 ? -9.919 4.563 -11.327 1.00 58.50 235 GLY A O 1
ATOM 1961 N N . GLY A 1 236 ? -9.064 4.466 -9.266 1.00 72.19 236 GLY A N 1
ATOM 1962 C CA . GLY A 1 236 ? -10.302 4.019 -8.618 1.00 72.19 236 GLY A CA 1
ATOM 1963 C C . GLY A 1 236 ? -10.176 2.640 -7.976 1.00 72.19 236 GLY A C 1
ATOM 1964 O O . GLY A 1 236 ? -10.130 1.605 -8.646 1.00 72.19 236 GLY A O 1
ATOM 1965 N N . GLY A 1 237 ? -10.135 2.635 -6.651 1.00 84.88 237 GLY A N 1
ATOM 1966 C CA . GLY A 1 237 ? -10.031 1.443 -5.828 1.00 84.88 237 GLY A CA 1
ATOM 1967 C C . GLY A 1 237 ? -9.512 1.785 -4.442 1.00 84.88 237 GLY A C 1
ATOM 1968 O O . GLY A 1 237 ? -9.123 2.921 -4.169 1.00 84.88 237 GLY A O 1
ATOM 1969 N N . TYR A 1 238 ? -9.490 0.787 -3.574 1.00 90.56 238 TYR A N 1
ATOM 1970 C CA . TYR A 1 238 ? -8.904 0.923 -2.253 1.00 90.56 238 TYR A CA 1
ATOM 1971 C C . TYR A 1 238 ? -8.116 -0.320 -1.865 1.00 90.56 238 TYR A C 1
ATOM 1973 O O . TYR A 1 238 ? -8.353 -1.428 -2.354 1.00 90.56 238 TYR A O 1
ATOM 1981 N N . CYS A 1 239 ? -7.177 -0.116 -0.955 1.00 92.81 239 CYS A N 1
ATOM 1982 C CA . CYS A 1 239 ? -6.413 -1.160 -0.306 1.00 92.81 239 CYS A CA 1
ATOM 1983 C C . CYS A 1 239 ? -6.746 -1.171 1.185 1.00 92.81 239 CYS A C 1
ATOM 1985 O O . CYS A 1 239 ? -6.907 -0.120 1.810 1.00 92.81 239 CYS A O 1
ATOM 1987 N N . PHE A 1 240 ? -6.841 -2.367 1.755 1.00 95.50 240 PHE A N 1
ATOM 1988 C CA . PHE A 1 240 ? -6.883 -2.556 3.192 1.00 95.50 240 PHE A CA 1
ATOM 1989 C C . PHE A 1 240 ? -5.841 -3.582 3.631 1.00 95.50 240 PHE A C 1
ATOM 1991 O O . PHE A 1 240 ? -5.814 -4.708 3.131 1.00 95.50 240 PHE A O 1
ATOM 1998 N N . GLU A 1 241 ? -5.007 -3.195 4.587 1.00 96.06 241 GLU A N 1
ATOM 1999 C CA . GLU A 1 241 ? -3.945 -4.002 5.171 1.00 96.06 241 GLU A CA 1
ATOM 2000 C C . GLU A 1 241 ? -4.251 -4.304 6.643 1.00 96.06 241 GLU A C 1
ATOM 2002 O O . GLU A 1 241 ? -4.740 -3.447 7.380 1.00 96.06 241 GLU A O 1
ATOM 2007 N N . ALA A 1 242 ? -3.883 -5.501 7.092 1.00 96.06 242 ALA A N 1
ATOM 2008 C CA . ALA A 1 242 ? -3.819 -5.862 8.501 1.00 96.06 242 ALA A CA 1
ATOM 2009 C C . ALA A 1 242 ? -2.440 -6.446 8.828 1.00 96.06 242 ALA A C 1
ATOM 2011 O O . ALA A 1 242 ? -1.989 -7.408 8.203 1.00 96.06 242 ALA A O 1
ATOM 2012 N N . ASN A 1 243 ? -1.786 -5.862 9.828 1.00 95.56 243 ASN A N 1
ATOM 2013 C CA . ASN A 1 243 ? -0.516 -6.288 10.399 1.00 95.56 243 ASN A CA 1
ATOM 2014 C C . ASN A 1 243 ? -0.780 -6.809 11.811 1.00 95.56 243 ASN A C 1
ATOM 2016 O O . ASN A 1 243 ? -1.033 -6.027 12.726 1.00 95.56 243 ASN A O 1
ATOM 2020 N N . THR A 1 244 ? -0.748 -8.126 11.989 1.00 93.94 244 THR A N 1
ATOM 2021 C CA . THR A 1 244 ? -0.924 -8.766 13.299 1.00 93.94 244 THR A CA 1
ATOM 2022 C C . THR A 1 244 ? 0.391 -9.374 13.767 1.00 93.94 244 THR A C 1
ATOM 2024 O O . THR A 1 244 ? 1.368 -9.427 13.017 1.00 93.94 244 THR A O 1
ATOM 2027 N N . LYS A 1 245 ? 0.443 -9.870 15.008 1.00 91.25 245 LYS A N 1
ATOM 2028 C CA . LYS A 1 245 ? 1.668 -10.454 15.579 1.00 91.25 245 LYS A CA 1
ATOM 2029 C C . LYS A 1 245 ? 2.294 -11.536 14.692 1.00 91.25 245 LYS A C 1
ATOM 2031 O O . LYS A 1 245 ? 3.515 -11.605 14.588 1.00 91.25 245 LYS A O 1
ATOM 2036 N N . ASN A 1 246 ? 1.460 -12.344 14.037 1.00 89.12 246 ASN A N 1
ATOM 2037 C CA . ASN A 1 246 ? 1.902 -13.540 13.318 1.00 89.12 246 ASN A CA 1
ATOM 2038 C C . ASN A 1 246 ? 1.650 -13.480 11.806 1.00 89.12 246 ASN A C 1
ATOM 2040 O O . ASN A 1 246 ? 2.206 -14.294 11.070 1.00 89.12 246 ASN A O 1
ATOM 2044 N N . LYS A 1 247 ? 0.782 -12.576 11.337 1.00 92.50 247 LYS A N 1
ATOM 2045 C CA . LYS A 1 247 ? 0.269 -12.601 9.966 1.00 92.50 247 LYS A CA 1
ATOM 2046 C C . LYS A 1 247 ? 0.162 -11.205 9.372 1.00 92.50 247 LYS A C 1
ATOM 2048 O O . LYS A 1 247 ? -0.123 -10.233 10.068 1.00 92.50 247 LYS A O 1
ATOM 2053 N N . TYR A 1 248 ? 0.306 -11.156 8.057 1.00 93.56 248 TYR A N 1
ATOM 2054 C CA . TYR A 1 248 ? -0.036 -10.015 7.226 1.00 93.56 248 TYR A CA 1
ATOM 2055 C C . TYR A 1 248 ? -1.216 -10.374 6.323 1.00 93.56 248 TYR A C 1
ATOM 2057 O O . TYR A 1 248 ? -1.246 -11.455 5.732 1.00 93.56 248 TYR A O 1
ATOM 2065 N N . LYS A 1 249 ? -2.185 -9.474 6.181 1.00 94.19 249 LYS A N 1
ATOM 2066 C CA . LYS A 1 249 ? -3.283 -9.623 5.224 1.00 94.19 249 LYS A CA 1
ATOM 2067 C C . LYS A 1 249 ? -3.434 -8.346 4.422 1.00 94.19 249 LYS A C 1
ATOM 2069 O O . LYS A 1 249 ? -3.342 -7.252 4.966 1.00 94.19 249 LYS A O 1
ATOM 2074 N N . ILE A 1 250 ? -3.722 -8.521 3.142 1.00 93.44 250 ILE A N 1
ATOM 2075 C CA . ILE A 1 250 ? -4.108 -7.451 2.242 1.00 93.44 250 ILE A CA 1
ATOM 2076 C C . ILE A 1 250 ? -5.372 -7.825 1.481 1.00 93.44 250 ILE A C 1
ATOM 2078 O O . ILE A 1 250 ? -5.613 -9.003 1.176 1.00 93.44 250 ILE A O 1
ATOM 2082 N N . PHE A 1 251 ? -6.156 -6.797 1.188 1.00 92.81 251 PHE A N 1
ATOM 2083 C CA . PHE A 1 251 ? -7.248 -6.810 0.241 1.00 92.81 251 PHE A CA 1
ATOM 2084 C C . PHE A 1 251 ? -7.169 -5.576 -0.662 1.00 92.81 251 PHE A C 1
ATOM 2086 O O . PHE A 1 251 ? -7.171 -4.447 -0.176 1.00 92.81 251 PHE A O 1
ATOM 2093 N N . LEU A 1 252 ? -7.121 -5.808 -1.969 1.00 89.88 252 LEU A N 1
ATOM 2094 C CA . LEU A 1 252 ? -7.202 -4.798 -3.013 1.00 89.88 252 LEU A CA 1
ATOM 2095 C C . LEU A 1 252 ? -8.561 -4.904 -3.694 1.00 89.88 252 LEU A C 1
ATOM 2097 O O . LEU A 1 252 ? -8.927 -5.955 -4.221 1.00 89.88 252 LEU A O 1
ATOM 2101 N N . CYS A 1 253 ? -9.304 -3.807 -3.692 1.00 89.12 253 CYS A N 1
ATOM 2102 C CA . CYS A 1 253 ? -10.563 -3.698 -4.403 1.00 89.12 253 CYS A CA 1
ATOM 2103 C C . CYS A 1 253 ? -10.387 -2.680 -5.520 1.00 89.12 253 CYS A C 1
ATOM 2105 O O . CYS A 1 253 ? -10.378 -1.474 -5.271 1.00 89.12 253 CYS A O 1
ATOM 2107 N N . TYR A 1 254 ? -10.222 -3.162 -6.747 1.00 83.44 254 TYR A N 1
ATOM 2108 C CA . TYR A 1 254 ? -10.140 -2.292 -7.909 1.00 83.44 254 TYR A CA 1
ATOM 2109 C C . TYR A 1 254 ? -11.528 -2.096 -8.502 1.00 83.44 254 TYR A C 1
ATOM 2111 O O . TYR A 1 254 ? -12.218 -3.061 -8.834 1.00 83.44 254 TYR A O 1
ATOM 2119 N N . ARG A 1 255 ? -11.901 -0.828 -8.701 1.00 73.19 255 ARG A N 1
ATOM 2120 C CA . ARG A 1 255 ? -12.976 -0.428 -9.621 1.00 73.19 255 ARG A CA 1
ATOM 2121 C C . ARG A 1 255 ? -14.364 -1.032 -9.330 1.00 73.19 255 ARG A C 1
ATOM 2123 O O . ARG A 1 255 ? -15.220 -1.039 -10.211 1.00 73.19 255 ARG A O 1
ATOM 2130 N N . SER A 1 256 ? -14.629 -1.488 -8.102 1.00 64.31 256 SER A N 1
ATOM 2131 C CA . SER A 1 256 ? -15.955 -1.955 -7.677 1.00 64.31 256 SER A CA 1
ATOM 2132 C C . SER A 1 256 ? -16.693 -0.859 -6.911 1.00 64.31 256 SER A C 1
ATOM 2134 O O . SER A 1 256 ? -16.457 -0.670 -5.722 1.00 64.31 256 SER A O 1
ATOM 2136 N N . ARG A 1 257 ? -17.660 -0.207 -7.570 1.00 60.84 257 ARG A N 1
ATOM 2137 C CA . ARG A 1 257 ? -18.688 0.628 -6.907 1.00 60.84 257 ARG A CA 1
ATOM 2138 C C . ARG A 1 257 ? -19.757 -0.204 -6.188 1.00 60.84 257 ARG A C 1
ATOM 2140 O O . ARG A 1 257 ? -20.796 0.313 -5.791 1.00 60.84 257 ARG A O 1
ATOM 2147 N N . SER A 1 258 ? -19.564 -1.518 -6.108 1.00 64.38 258 SER A N 1
ATOM 2148 C CA . SER A 1 258 ? -20.562 -2.408 -5.542 1.00 64.38 258 SER A CA 1
ATOM 2149 C C . SER A 1 258 ? -20.490 -2.380 -4.021 1.00 64.38 258 SER A C 1
ATOM 2151 O O . SER A 1 258 ? -19.556 -2.916 -3.417 1.00 64.38 258 SER A O 1
ATOM 2153 N N . ASP A 1 259 ? -21.536 -1.827 -3.412 1.00 66.19 259 ASP A N 1
ATOM 2154 C CA . ASP A 1 259 ? -21.817 -1.940 -1.977 1.00 66.19 259 ASP A CA 1
ATOM 2155 C C . ASP A 1 259 ? -22.054 -3.393 -1.531 1.00 66.19 259 ASP A C 1
ATOM 2157 O O . ASP A 1 259 ? -22.098 -3.685 -0.337 1.00 66.19 259 ASP A O 1
ATOM 2161 N N . ASN A 1 260 ? -22.146 -4.338 -2.475 1.00 73.75 260 ASN A N 1
ATOM 2162 C CA . ASN A 1 260 ? -22.340 -5.757 -2.175 1.00 73.75 260 ASN A CA 1
ATOM 2163 C C . ASN A 1 260 ? -21.108 -6.401 -1.521 1.00 73.75 260 ASN A C 1
ATOM 2165 O O . ASN A 1 260 ? -21.206 -7.495 -0.964 1.00 73.75 260 ASN A O 1
ATOM 2169 N N . ILE A 1 261 ? -19.944 -5.747 -1.571 1.00 86.38 261 ILE A N 1
ATOM 2170 C CA . ILE A 1 261 ? -18.767 -6.191 -0.831 1.00 86.38 261 ILE A CA 1
ATOM 2171 C C . ILE A 1 261 ? -18.855 -5.587 0.573 1.00 86.38 261 ILE A C 1
ATOM 2173 O O . ILE A 1 261 ? -18.640 -4.392 0.757 1.00 86.38 261 ILE A O 1
ATOM 2177 N N . LYS A 1 262 ? -19.110 -6.418 1.594 1.00 92.62 262 LYS A N 1
ATOM 2178 C CA . LYS A 1 262 ? -19.192 -5.969 3.002 1.00 92.62 262 LYS A CA 1
ATOM 2179 C C . LYS A 1 262 ? -17.967 -5.158 3.443 1.00 92.62 262 LYS A C 1
ATOM 2181 O O . LYS A 1 262 ? -18.084 -4.251 4.262 1.00 92.62 262 LYS A O 1
ATOM 2186 N N . MET A 1 263 ? -16.796 -5.478 2.887 1.00 93.88 263 MET A N 1
ATOM 2187 C CA . MET A 1 263 ? -15.564 -4.732 3.129 1.00 93.88 263 MET A CA 1
ATOM 2188 C C . MET A 1 263 ? -15.649 -3.275 2.652 1.00 93.88 263 MET A C 1
ATOM 2190 O O . MET A 1 263 ? -15.139 -2.397 3.339 1.00 93.88 263 MET A O 1
ATOM 2194 N N . THR A 1 264 ? -16.332 -2.990 1.536 1.00 92.25 264 THR A N 1
ATOM 2195 C CA . THR A 1 264 ? -16.586 -1.613 1.073 1.00 92.25 264 THR A CA 1
ATOM 2196 C C . THR A 1 264 ? -17.386 -0.843 2.119 1.00 92.25 264 THR A C 1
ATOM 2198 O O . THR A 1 264 ? -17.023 0.277 2.469 1.00 92.25 264 THR A O 1
ATOM 2201 N N . GLY A 1 265 ? -18.425 -1.466 2.689 1.00 93.00 265 GLY A N 1
ATOM 2202 C CA . GLY A 1 265 ? -19.221 -0.872 3.767 1.00 93.00 265 GLY A CA 1
ATOM 2203 C C . GLY A 1 265 ? -18.393 -0.541 5.013 1.00 93.00 265 GLY A C 1
ATOM 2204 O O . GLY A 1 265 ? -18.539 0.534 5.587 1.00 93.00 265 GLY A O 1
ATOM 2205 N N . PHE A 1 266 ? -17.459 -1.413 5.398 1.00 95.94 266 PHE A N 1
ATOM 2206 C CA . PHE A 1 266 ? -16.536 -1.120 6.497 1.00 95.94 266 PHE A CA 1
ATOM 2207 C C . PHE A 1 266 ? -15.566 0.025 6.176 1.00 95.94 266 PHE A C 1
ATOM 2209 O O . PHE A 1 266 ? -15.320 0.872 7.030 1.00 95.94 266 PHE A O 1
ATOM 2216 N N . CYS A 1 267 ? -15.049 0.105 4.949 1.00 95.06 267 CYS A N 1
ATOM 2217 C CA . CYS A 1 267 ? -14.220 1.235 4.528 1.00 95.06 267 CYS A CA 1
ATOM 2218 C C . CYS A 1 267 ? -15.001 2.563 4.526 1.00 95.06 267 CYS A C 1
ATOM 2220 O O . CYS A 1 267 ? -14.450 3.582 4.936 1.00 95.06 267 CYS A O 1
ATOM 2222 N N . LYS A 1 268 ? -16.292 2.555 4.159 1.00 93.94 268 LYS A N 1
ATOM 2223 C CA . LYS A 1 268 ? -17.186 3.722 4.304 1.00 93.94 268 LYS A CA 1
ATOM 2224 C C . LYS A 1 268 ? -17.364 4.116 5.772 1.00 93.94 268 LYS A C 1
ATOM 2226 O O . LYS A 1 268 ? -17.186 5.281 6.108 1.00 93.94 268 LYS A O 1
ATOM 2231 N N . TYR A 1 269 ? -17.592 3.143 6.655 1.00 96.19 269 TYR A N 1
ATOM 2232 C CA . TYR A 1 269 ? -17.646 3.380 8.101 1.00 96.19 269 TYR A CA 1
ATOM 2233 C C . TYR A 1 269 ? -16.334 3.967 8.656 1.00 96.19 269 TYR A C 1
ATOM 2235 O O . TYR A 1 269 ? -16.369 4.844 9.514 1.00 96.19 269 TYR A O 1
ATOM 2243 N N . LEU A 1 270 ? -15.167 3.548 8.151 1.00 97.19 270 LEU A N 1
ATOM 2244 C CA . LEU A 1 270 ? -13.884 4.156 8.530 1.00 97.19 270 LEU A CA 1
ATOM 2245 C C . LEU A 1 270 ? -13.774 5.623 8.101 1.00 97.19 270 LEU A C 1
ATOM 2247 O O . LEU A 1 270 ? -13.263 6.438 8.869 1.00 97.19 270 LEU A O 1
ATOM 2251 N N . LEU A 1 271 ? -14.235 5.958 6.893 1.00 96.62 271 LEU A N 1
ATOM 2252 C CA . LEU A 1 271 ? -14.258 7.337 6.399 1.00 96.62 271 LEU A CA 1
ATOM 2253 C C . LEU A 1 271 ? -15.184 8.218 7.246 1.00 96.62 271 LEU A C 1
ATOM 2255 O O . LEU A 1 271 ? -14.773 9.305 7.648 1.00 96.62 271 LEU A O 1
ATOM 2259 N N . GLU A 1 272 ? -16.376 7.727 7.583 1.00 96.88 272 GLU A N 1
ATOM 2260 C CA . GLU A 1 272 ? -17.319 8.401 8.485 1.00 96.88 272 GLU A CA 1
ATOM 2261 C C . GLU A 1 272 ? -16.705 8.602 9.877 1.00 96.88 272 GLU A C 1
ATOM 2263 O O . GLU A 1 272 ? -16.668 9.715 10.399 1.00 96.88 272 GLU A O 1
ATOM 2268 N N . PHE A 1 273 ? -16.105 7.554 10.454 1.00 97.06 273 PHE A N 1
ATOM 2269 C CA . PHE A 1 273 ? -15.427 7.640 11.750 1.00 97.06 273 PHE A CA 1
ATOM 2270 C C . PHE A 1 273 ? -14.284 8.675 11.740 1.00 97.06 273 PHE A C 1
ATOM 2272 O O . PHE A 1 273 ? -14.039 9.365 12.733 1.00 97.06 273 PHE A O 1
ATOM 2279 N N . ALA A 1 274 ? -13.585 8.815 10.611 1.00 97.00 274 ALA A N 1
ATOM 2280 C CA . ALA A 1 274 ? -12.538 9.815 10.412 1.00 97.00 274 ALA A CA 1
ATOM 2281 C C . ALA A 1 274 ? -13.079 11.247 10.192 1.00 97.00 274 ALA A C 1
ATOM 2283 O O . ALA A 1 274 ? -12.319 12.218 10.354 1.00 97.00 274 ALA A O 1
ATOM 2284 N N . GLY A 1 275 ? -14.371 11.391 9.877 1.00 96.50 275 GLY A N 1
ATOM 2285 C CA . GLY A 1 275 ? -15.026 12.635 9.466 1.00 96.50 275 GLY A CA 1
ATOM 2286 C C . GLY A 1 275 ? -14.636 13.061 8.048 1.00 96.50 275 GLY A C 1
ATOM 2287 O O . GLY A 1 275 ? -14.273 14.221 7.829 1.00 96.50 275 GLY A O 1
ATOM 2288 N N . LEU A 1 276 ? -14.584 12.101 7.122 1.00 95.56 276 LEU A N 1
ATOM 2289 C CA . LEU A 1 276 ? -14.166 12.270 5.725 1.00 95.56 276 LEU A CA 1
ATOM 2290 C C . LEU A 1 276 ? -15.209 11.787 4.705 1.00 95.56 276 LEU A C 1
ATOM 2292 O O . LEU A 1 276 ? -14.961 11.886 3.506 1.00 95.56 276 LEU A O 1
ATOM 2296 N N . ASP A 1 277 ? -16.351 11.284 5.155 1.00 91.38 277 ASP A N 1
ATOM 2297 C CA . ASP A 1 277 ? -17.452 10.756 4.342 1.00 91.38 277 ASP A CA 1
ATOM 2298 C C . ASP A 1 277 ? -18.044 11.785 3.363 1.00 91.38 277 ASP A C 1
ATOM 2300 O O . ASP A 1 277 ? -18.369 11.432 2.230 1.00 91.38 277 ASP A O 1
ATOM 2304 N N . ASP A 1 278 ? -18.062 13.067 3.735 1.00 90.56 278 ASP A N 1
ATOM 2305 C CA . ASP A 1 278 ? -18.473 14.165 2.844 1.00 90.56 278 ASP A CA 1
ATOM 2306 C C . ASP A 1 278 ? -17.433 14.513 1.761 1.00 90.56 278 ASP A C 1
ATOM 2308 O O . ASP A 1 278 ? -17.722 15.253 0.821 1.00 90.56 278 ASP A O 1
ATOM 2312 N N . LYS A 1 279 ? -16.186 14.048 1.911 1.00 88.94 279 LYS A N 1
ATOM 2313 C CA . LYS A 1 279 ? -15.053 14.426 1.043 1.00 88.94 279 LYS A CA 1
ATOM 2314 C C . LYS A 1 279 ? -14.591 13.295 0.137 1.00 88.94 279 LYS A C 1
ATOM 2316 O O . LYS A 1 279 ? -13.999 13.557 -0.908 1.00 88.94 279 LYS A O 1
ATOM 2321 N N . ILE A 1 280 ? -14.779 12.057 0.578 1.00 86.12 280 ILE A N 1
ATOM 2322 C CA . ILE A 1 280 ? -14.241 10.859 -0.056 1.00 86.12 280 ILE A CA 1
ATOM 2323 C C . ILE A 1 280 ? -15.378 9.862 -0.216 1.00 86.12 280 ILE A C 1
ATOM 2325 O O . ILE A 1 280 ? -15.994 9.440 0.761 1.00 86.12 280 ILE A O 1
ATOM 2329 N N . HIS A 1 281 ? -15.624 9.459 -1.460 1.00 83.88 281 HIS A N 1
ATOM 2330 C CA . HIS A 1 281 ? -16.684 8.523 -1.808 1.00 83.88 281 HIS A CA 1
ATOM 2331 C C . HIS A 1 281 ? -16.087 7.276 -2.460 1.00 83.88 281 HIS A C 1
ATOM 2333 O O . HIS A 1 281 ? -15.320 7.383 -3.417 1.00 83.88 281 HIS A O 1
ATOM 2339 N N . LEU A 1 282 ? -16.470 6.114 -1.925 1.00 81.38 282 LEU A N 1
ATOM 2340 C CA . LEU A 1 282 ? -16.127 4.776 -2.418 1.00 81.38 282 LEU A CA 1
ATOM 2341 C C . LEU A 1 282 ? -17.202 4.235 -3.365 1.00 81.38 282 LEU A C 1
ATOM 2343 O O . LEU A 1 282 ? -18.393 4.263 -2.959 1.00 81.38 282 LEU A O 1
#

Sequence (282 aa):
MRLKNIIIFFCLCTLLQMLSCKEINSSECFADADRFQNAYNYPDLQNRKDTDILFYPIKDSVSQRDSFFDVTYGMNYLKKLNEQNLSLRFVGMETFRFIHDPQVNITFNKNEMIIKTFKSGNISPVLNQRKLDSFEAGEYRFFKKFYFRDIGTLSPAQKEYYDSMIKVHPELLSIQLYKKLYDIALDYDSAKFEYETKVIKLSSKQYCSLVDSLNKTDFWKLPWKIEAPDVTMDGGGYCFEANTKNKYKIFLCYRSRSDNIKMTGFCKYLLEFAGLDDKIHL